Protein AF-A0A1J4JDK2-F1 (afdb_monomer_lite)

Sequence (243 aa):
MGTSPQYRFPRSFEKTGHSPIIIFITGILPPFLLFSLFVTLFIPDSKDFSKFLVYVDMVCIIGFDFFMAVKHFISSSSKMKTLYFDISFHYLFADLVIFIAKAHSRIYFISKLPFFLYHFAKTIDSRFSSRQSNSDFLLNFTRPIMKSIGLQRFRAFMEILVLFYLIFYSFVAFRLNVIAATLGYLVLFIILAYRTDPCHRDAWRWIMSPAAQGGGRTAAHFRAASEKVELVARSIYPTPYVY

Radius of gyration: 19.15 Å; chains: 1; bounding box: 58×35×46 Å

Foldseek 3Di:
DDDDPQPDDPPPDPPDPDDPVLVCLLQPLLVVLLVLLVVLLPDDPPDPVSVVSLVVSLVSQLVSLVSQLVVLVVVPPDPVSVLSNLVSVLSNLLSVLCVQLVVRDNLVSVLCNLVSLLSNLVSLCVVCVPPPDPSVVSVVVSVCSNSDPVSLLSSLLSSVVVLVSLVVCCVVVVDPSSVVSSVVSVVSCLQRVCLSDPSNVVSLCVVLQCVVPPPDPSNVVSVVVNVVSVVVNCVNPVDPHPD

pLDDT: mean 77.02, std 13.22, range [34.47, 93.0]

Structure (mmCIF, N/CA/C/O backbone):
data_AF-A0A1J4JDK2-F1
#
_entry.id   AF-A0A1J4JDK2-F1
#
loop_
_atom_site.group_PDB
_atom_site.id
_atom_site.type_symbol
_atom_site.label_atom_id
_atom_site.label_alt_id
_atom_site.label_comp_id
_atom_site.label_asym_id
_atom_site.label_entity_id
_atom_site.label_seq_id
_atom_site.pdbx_PDB_ins_code
_atom_site.Cartn_x
_atom_site.Cartn_y
_atom_site.Cartn_z
_atom_site.occupancy
_atom_site.B_iso_or_equiv
_atom_site.auth_seq_id
_atom_site.auth_comp_id
_atom_site.auth_asym_id
_atom_site.auth_atom_id
_atom_site.pdbx_PDB_model_num
ATOM 1 N N . MET A 1 1 ? -14.749 -16.981 -22.305 1.00 36.97 1 MET A N 1
ATOM 2 C CA . MET A 1 1 ? -13.585 -16.631 -21.462 1.00 36.97 1 MET A CA 1
ATOM 3 C C . MET A 1 1 ? -12.932 -15.392 -22.053 1.00 36.97 1 MET A C 1
ATOM 5 O O . MET A 1 1 ? -12.276 -15.500 -23.077 1.00 36.97 1 MET A O 1
ATOM 9 N N . GLY A 1 2 ? -13.198 -14.210 -21.493 1.00 37.19 2 GLY A N 1
ATOM 10 C CA . GLY A 1 2 ? -12.541 -12.980 -21.940 1.00 37.19 2 GLY A CA 1
ATOM 11 C C . GLY A 1 2 ? -11.102 -12.960 -21.438 1.00 37.19 2 GLY A C 1
ATOM 12 O O . GLY A 1 2 ? -10.869 -13.152 -20.245 1.00 37.19 2 GLY A O 1
ATOM 13 N N . THR A 1 3 ? -10.135 -12.769 -22.330 1.00 34.47 3 THR A N 1
ATOM 14 C CA . THR A 1 3 ? -8.743 -12.531 -21.945 1.00 34.47 3 THR A CA 1
ATOM 15 C C . THR A 1 3 ? -8.690 -11.256 -21.112 1.00 34.47 3 THR A C 1
ATOM 17 O O . THR A 1 3 ? -8.985 -10.176 -21.623 1.00 34.47 3 THR A O 1
ATOM 20 N N . SER A 1 4 ? -8.348 -11.378 -19.827 1.00 36.38 4 SER A N 1
ATOM 21 C CA . SER A 1 4 ? -8.085 -10.221 -18.970 1.00 36.38 4 SER A CA 1
ATOM 22 C C . SER A 1 4 ? -7.037 -9.347 -19.672 1.00 36.38 4 SER A C 1
ATOM 24 O O . SER A 1 4 ? -6.008 -9.899 -20.080 1.00 36.38 4 SER A O 1
ATOM 26 N N . PRO A 1 5 ? -7.270 -8.036 -19.865 1.00 41.75 5 PRO A N 1
ATOM 27 C CA . PRO A 1 5 ? -6.306 -7.171 -20.533 1.00 41.75 5 PRO A CA 1
ATOM 28 C C . PRO A 1 5 ? -4.952 -7.309 -19.833 1.00 41.75 5 PRO A C 1
ATOM 30 O O . PRO A 1 5 ? -4.850 -7.153 -18.614 1.00 41.75 5 PRO A O 1
ATOM 33 N N . GLN A 1 6 ? -3.923 -7.700 -20.590 1.00 41.50 6 GLN A N 1
ATOM 34 C CA . GLN A 1 6 ? -2.578 -7.845 -20.048 1.00 41.50 6 GLN A CA 1
ATOM 35 C C . GLN A 1 6 ? -2.066 -6.459 -19.677 1.00 41.50 6 GLN A C 1
ATOM 37 O O . GLN A 1 6 ? -1.722 -5.662 -20.548 1.00 41.50 6 GLN A O 1
ATOM 42 N N . TYR A 1 7 ? -1.996 -6.192 -18.376 1.00 42.69 7 TYR A N 1
ATOM 43 C CA . TYR A 1 7 ? -1.355 -5.005 -17.837 1.00 42.69 7 TYR A CA 1
ATOM 44 C C . TYR A 1 7 ? 0.131 -5.025 -18.228 1.00 42.69 7 TYR A C 1
ATOM 46 O O . TYR A 1 7 ? 0.940 -5.743 -17.636 1.00 42.69 7 TYR A O 1
ATOM 54 N N . ARG A 1 8 ? 0.501 -4.287 -19.279 1.00 44.34 8 ARG A N 1
ATOM 55 C CA . ARG A 1 8 ? 1.904 -4.081 -19.648 1.00 44.34 8 ARG A CA 1
ATOM 56 C C . ARG A 1 8 ? 2.381 -2.799 -18.994 1.00 44.34 8 ARG A C 1
ATOM 58 O O . ARG A 1 8 ? 2.052 -1.711 -19.452 1.00 44.34 8 ARG A O 1
ATOM 65 N N . PHE A 1 9 ? 3.214 -2.932 -17.963 1.00 42.62 9 PHE A N 1
ATOM 66 C CA . PHE A 1 9 ? 4.017 -1.803 -17.511 1.00 42.62 9 PHE A CA 1
ATOM 67 C C . PHE A 1 9 ? 4.853 -1.287 -18.697 1.00 42.62 9 PHE A C 1
ATOM 69 O O . PHE A 1 9 ? 5.561 -2.082 -19.332 1.00 42.62 9 PHE A O 1
ATOM 76 N N . PRO A 1 10 ? 4.778 0.010 -19.033 1.00 42.78 10 PRO A N 1
ATOM 77 C CA . PRO A 1 10 ? 5.587 0.576 -20.101 1.00 42.78 10 PRO A CA 1
ATOM 78 C C . PRO A 1 10 ? 7.074 0.420 -19.757 1.00 42.78 10 PRO A C 1
ATOM 80 O O . PRO A 1 10 ? 7.554 0.943 -18.754 1.00 42.78 10 PRO A O 1
ATOM 83 N N . ARG A 1 11 ? 7.812 -0.317 -20.601 1.00 43.16 11 ARG A N 1
ATOM 84 C CA . ARG A 1 11 ? 9.257 -0.583 -20.435 1.00 43.16 11 ARG A CA 1
ATOM 85 C C . ARG A 1 11 ? 10.139 0.655 -20.643 1.00 43.16 11 ARG A C 1
ATOM 87 O O . ARG A 1 11 ? 11.329 0.605 -20.364 1.00 43.16 11 ARG A O 1
ATOM 94 N N . SER A 1 12 ? 9.586 1.756 -21.144 1.00 39.28 12 SER A N 1
ATOM 95 C CA . SER A 1 12 ? 10.338 2.935 -21.575 1.00 39.28 12 SER A CA 1
ATOM 96 C C . SER A 1 12 ? 10.040 4.146 -20.688 1.00 39.28 12 SER A C 1
ATOM 98 O O . SER A 1 12 ? 9.278 5.027 -21.075 1.00 39.28 12 SER A O 1
ATOM 100 N N . PHE A 1 13 ? 10.626 4.200 -19.490 1.00 46.75 13 PHE A N 1
ATOM 101 C CA . PHE A 1 13 ? 10.527 5.386 -18.622 1.00 46.75 13 PHE A CA 1
ATOM 102 C C . PHE A 1 13 ? 11.870 5.877 -18.055 1.00 46.75 13 PHE A C 1
ATOM 104 O O . PHE A 1 13 ? 11.882 6.762 -17.210 1.00 46.75 13 PHE A O 1
ATOM 111 N N . GLU A 1 14 ? 13.010 5.357 -18.521 1.00 48.25 14 GLU A N 1
ATOM 112 C CA . GLU A 1 14 ? 14.306 5.549 -17.839 1.00 48.25 14 GLU A CA 1
ATOM 113 C C . GLU A 1 14 ? 15.378 6.287 -18.656 1.00 48.25 14 GLU A C 1
ATOM 115 O O . GLU A 1 14 ? 16.568 6.015 -18.540 1.00 48.25 14 GLU A O 1
ATOM 120 N N . LYS A 1 15 ? 14.984 7.292 -19.441 1.00 45.31 15 LYS A N 1
ATOM 121 C CA . LYS A 1 15 ? 15.934 8.298 -19.951 1.00 45.31 15 LYS A CA 1
ATOM 122 C C . LYS A 1 15 ? 15.487 9.708 -19.583 1.00 45.31 15 LYS A C 1
ATOM 124 O O . LYS A 1 15 ? 15.257 10.548 -20.441 1.00 45.31 15 LYS A O 1
ATOM 129 N N . THR A 1 16 ? 15.342 9.968 -18.291 1.00 49.72 16 THR A N 1
ATOM 130 C CA . THR A 1 16 ? 15.243 11.334 -17.767 1.00 49.72 16 THR A CA 1
ATOM 131 C C . THR A 1 16 ? 16.295 11.502 -16.686 1.00 49.72 16 THR A C 1
ATOM 133 O O . THR A 1 16 ? 16.423 10.631 -15.828 1.00 49.72 16 THR A O 1
ATOM 136 N N . GLY A 1 17 ? 17.072 12.587 -16.754 1.00 54.91 17 GLY A N 1
ATOM 137 C CA . GLY A 1 17 ? 18.097 12.931 -15.768 1.00 54.91 17 GLY A CA 1
ATOM 138 C C . GLY A 1 17 ? 17.467 13.160 -14.398 1.00 54.91 17 GLY A C 1
ATOM 139 O O . GLY A 1 17 ? 17.085 14.273 -14.055 1.00 54.91 17 GLY A O 1
ATOM 140 N N . HIS A 1 18 ? 17.285 12.085 -13.636 1.00 64.38 18 HIS A N 1
ATOM 141 C CA . HIS A 1 18 ? 16.767 12.157 -12.281 1.00 64.38 18 HIS A CA 1
ATOM 142 C C . HIS A 1 18 ? 17.869 12.622 -11.331 1.00 64.38 18 HIS A C 1
ATOM 144 O O . HIS A 1 18 ? 19.026 12.230 -11.470 1.00 64.38 18 HIS A O 1
ATOM 150 N N . SER A 1 19 ? 17.487 13.428 -10.337 1.00 76.62 19 SER A N 1
ATOM 151 C CA . SER A 1 19 ? 18.382 13.819 -9.248 1.00 76.62 19 SER A CA 1
ATOM 152 C C . SER A 1 19 ? 19.011 12.574 -8.593 1.00 76.62 19 SER A C 1
ATOM 154 O O . SER A 1 19 ? 18.287 11.596 -8.354 1.00 76.62 19 SER A O 1
ATOM 156 N N . PRO A 1 20 ? 20.315 12.599 -8.244 1.00 77.75 20 PRO A N 1
ATOM 157 C CA . PRO A 1 20 ? 20.989 11.518 -7.519 1.00 77.75 20 PRO A CA 1
ATOM 158 C C . PRO A 1 20 ? 20.236 11.068 -6.261 1.00 77.75 20 PRO A C 1
ATOM 160 O O . PRO A 1 20 ? 20.232 9.884 -5.933 1.00 77.75 20 PRO A O 1
ATOM 163 N N . ILE A 1 21 ? 19.525 11.992 -5.604 1.00 79.19 21 ILE A N 1
ATOM 164 C CA . ILE A 1 21 ? 18.702 11.724 -4.418 1.00 79.19 21 ILE A CA 1
ATOM 165 C C . ILE A 1 21 ? 17.539 10.781 -4.753 1.00 79.19 21 ILE A C 1
ATOM 167 O O . ILE A 1 21 ? 17.291 9.822 -4.031 1.00 79.19 21 ILE A O 1
ATOM 171 N N . ILE A 1 22 ? 16.848 10.991 -5.877 1.00 75.62 22 ILE A N 1
ATOM 172 C CA . ILE A 1 22 ? 15.731 10.130 -6.298 1.00 75.62 22 ILE A CA 1
ATOM 173 C C . ILE A 1 22 ? 16.245 8.728 -6.635 1.00 75.62 22 ILE A C 1
ATOM 175 O O . ILE A 1 22 ? 15.599 7.735 -6.302 1.00 75.62 22 ILE A O 1
ATOM 179 N N . ILE A 1 23 ? 17.414 8.629 -7.271 1.00 76.12 23 ILE A N 1
ATOM 180 C CA . ILE A 1 23 ? 18.051 7.343 -7.587 1.00 76.12 23 ILE A CA 1
ATOM 181 C C . ILE A 1 23 ? 18.448 6.616 -6.299 1.00 76.12 23 ILE A C 1
ATOM 183 O O . ILE A 1 23 ? 18.168 5.427 -6.159 1.00 76.12 23 ILE A O 1
ATOM 187 N N . PHE A 1 24 ? 19.041 7.331 -5.342 1.00 78.75 24 PHE A N 1
ATOM 188 C CA . PHE A 1 24 ? 19.383 6.789 -4.031 1.00 78.75 24 PHE A CA 1
ATOM 189 C C . PHE A 1 24 ? 18.140 6.251 -3.315 1.00 78.75 24 PHE A C 1
ATOM 191 O O . PHE A 1 24 ? 18.097 5.077 -2.952 1.00 78.75 24 PHE A O 1
ATOM 198 N N . ILE A 1 25 ? 17.094 7.070 -3.192 1.00 81.88 25 ILE A N 1
ATOM 199 C CA . ILE A 1 25 ? 15.863 6.706 -2.484 1.00 81.88 25 ILE A CA 1
ATOM 200 C C . ILE A 1 25 ? 15.168 5.535 -3.172 1.00 81.88 25 ILE A C 1
ATOM 202 O O . ILE A 1 25 ? 14.784 4.584 -2.509 1.00 81.88 25 ILE A O 1
ATOM 206 N N . THR A 1 26 ? 15.047 5.544 -4.499 1.00 76.62 26 THR A N 1
ATOM 207 C CA . THR A 1 26 ? 14.347 4.466 -5.218 1.00 76.62 26 THR A CA 1
ATOM 208 C C . THR A 1 26 ? 15.164 3.184 -5.369 1.00 76.62 26 THR A C 1
ATOM 210 O O . THR A 1 26 ? 14.576 2.118 -5.535 1.00 76.62 26 THR A O 1
ATOM 213 N N . GLY A 1 27 ? 16.494 3.260 -5.290 1.00 79.75 27 GLY A N 1
ATOM 214 C CA . GLY A 1 27 ? 17.380 2.104 -5.414 1.00 79.75 27 GLY A CA 1
ATOM 215 C C . GLY A 1 27 ? 17.731 1.445 -4.082 1.00 79.75 27 GLY A C 1
ATOM 216 O O . GLY A 1 27 ? 17.805 0.223 -4.004 1.00 79.75 27 GLY A O 1
ATOM 217 N N . ILE A 1 28 ? 17.974 2.230 -3.034 1.00 85.06 28 ILE A N 1
ATOM 218 C CA . ILE A 1 28 ? 18.545 1.726 -1.780 1.00 85.06 28 ILE A CA 1
ATOM 219 C C . ILE A 1 28 ? 17.474 1.543 -0.707 1.00 85.06 28 ILE A C 1
ATOM 221 O O . ILE A 1 28 ? 17.473 0.517 -0.032 1.00 85.06 28 ILE A O 1
ATOM 225 N N . LEU A 1 29 ? 16.536 2.483 -0.575 1.00 87.88 29 LEU A N 1
ATOM 226 C CA . LEU A 1 29 ? 15.550 2.447 0.506 1.00 87.88 29 LEU A CA 1
ATOM 227 C C . LEU A 1 29 ? 14.601 1.227 0.449 1.00 87.88 29 LEU A C 1
ATOM 229 O O . LEU A 1 29 ? 14.366 0.647 1.508 1.00 87.88 29 LEU A O 1
ATOM 233 N N . PRO A 1 30 ? 14.104 0.756 -0.719 1.00 89.31 30 PRO A N 1
ATOM 234 C CA . PRO A 1 30 ? 13.209 -0.402 -0.769 1.00 89.31 30 PRO A CA 1
ATOM 235 C C . PRO A 1 30 ? 13.806 -1.704 -0.213 1.00 89.31 30 PRO A C 1
ATOM 237 O O . PRO A 1 30 ? 13.108 -2.347 0.564 1.00 89.31 30 PRO A O 1
ATOM 240 N N . PRO A 1 31 ? 15.055 -2.114 -0.535 1.00 86.69 31 PRO A N 1
ATOM 241 C CA . PRO A 1 31 ? 15.678 -3.266 0.118 1.00 86.69 31 PRO A CA 1
ATOM 242 C C . PRO A 1 31 ? 15.731 -3.156 1.648 1.00 86.69 31 PRO A C 1
ATOM 244 O O . PRO A 1 31 ? 15.426 -4.128 2.338 1.00 86.69 31 PRO A O 1
ATOM 247 N N . PHE A 1 32 ? 16.091 -1.981 2.178 1.00 90.19 32 PHE A N 1
ATOM 248 C CA . PHE A 1 32 ? 16.154 -1.754 3.625 1.00 90.19 32 PHE A CA 1
ATOM 249 C C . PHE A 1 32 ? 14.770 -1.83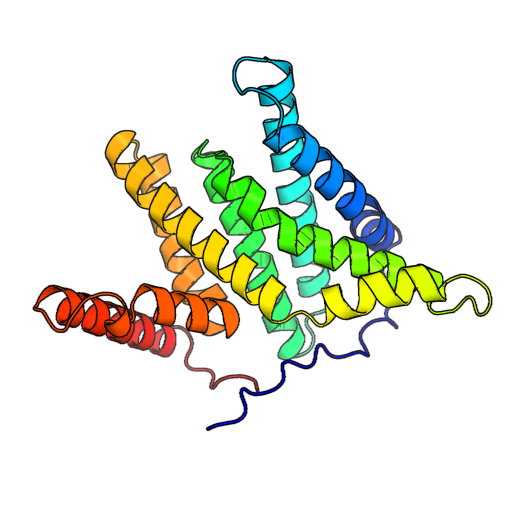0 4.271 1.00 90.19 32 PHE A C 1
ATOM 251 O O . PHE A 1 32 ? 14.607 -2.523 5.272 1.00 90.19 32 PHE A O 1
ATOM 258 N N . LEU A 1 33 ? 13.770 -1.183 3.669 1.00 90.62 33 LEU A N 1
ATOM 259 C CA . LEU A 1 33 ? 12.382 -1.243 4.124 1.00 90.62 33 LEU A CA 1
ATOM 260 C C . LEU A 1 33 ? 11.822 -2.662 4.054 1.00 90.62 33 LEU A C 1
ATOM 262 O O . LEU A 1 33 ? 11.184 -3.106 4.998 1.00 90.62 33 LEU A O 1
ATOM 266 N N . LEU A 1 34 ? 12.097 -3.404 2.980 1.00 91.50 34 LEU A N 1
ATOM 267 C CA . LEU A 1 34 ? 11.667 -4.794 2.852 1.00 91.50 34 LEU A CA 1
ATOM 268 C C . LEU A 1 34 ? 12.234 -5.649 3.991 1.00 91.50 34 LEU A C 1
ATOM 270 O O . LEU A 1 34 ? 11.487 -6.379 4.637 1.00 91.50 34 LEU A O 1
ATOM 274 N N . PHE A 1 35 ? 13.538 -5.537 4.256 1.00 91.62 35 PHE A N 1
ATOM 275 C CA . PHE A 1 35 ? 14.190 -6.266 5.342 1.00 91.62 35 PHE A CA 1
ATOM 276 C C . PHE A 1 35 ? 13.635 -5.868 6.715 1.00 91.62 35 PHE A C 1
ATOM 278 O O . PHE A 1 35 ? 13.273 -6.741 7.501 1.00 91.62 35 PHE A O 1
ATOM 285 N N . SER A 1 36 ? 13.525 -4.566 6.983 1.00 91.31 36 SER A N 1
ATOM 286 C CA . SER A 1 36 ? 13.012 -4.052 8.253 1.00 91.31 36 SER A CA 1
ATOM 287 C C . SER A 1 36 ? 11.568 -4.497 8.500 1.00 91.31 36 SER A C 1
ATOM 289 O O . SER A 1 36 ? 11.264 -5.019 9.566 1.00 91.31 36 SER A O 1
ATOM 291 N N . LEU A 1 37 ? 10.714 -4.466 7.472 1.00 90.56 37 LEU A N 1
ATOM 292 C CA . LEU A 1 37 ? 9.345 -4.979 7.546 1.00 90.56 37 LEU A CA 1
ATOM 293 C C . LEU A 1 37 ? 9.287 -6.466 7.881 1.00 90.56 37 LEU A C 1
ATOM 295 O O . LEU A 1 37 ? 8.471 -6.870 8.707 1.00 90.56 37 LEU A O 1
ATOM 299 N N . PHE A 1 38 ? 10.145 -7.286 7.268 1.00 90.75 38 PHE A N 1
ATOM 300 C CA . PHE A 1 38 ? 10.235 -8.698 7.637 1.00 90.75 38 PHE A CA 1
ATOM 301 C C . PHE A 1 38 ? 10.594 -8.851 9.114 1.00 90.75 38 PHE A C 1
ATOM 303 O O . PHE A 1 38 ? 9.917 -9.587 9.825 1.00 90.75 38 PHE A O 1
ATOM 310 N N . VAL A 1 39 ? 11.598 -8.120 9.598 1.00 90.69 39 VAL A N 1
ATOM 311 C CA . VAL A 1 39 ? 11.985 -8.139 11.015 1.00 90.69 39 VAL A CA 1
ATOM 312 C C . VAL A 1 39 ? 10.809 -7.718 11.910 1.00 90.69 39 VAL A C 1
ATOM 314 O O . VAL A 1 39 ? 10.456 -8.446 12.839 1.00 90.69 39 VAL A O 1
ATOM 317 N N . THR A 1 40 ? 10.144 -6.608 11.590 1.00 89.56 40 THR A N 1
ATOM 318 C CA . THR A 1 40 ? 8.989 -6.073 12.324 1.00 89.56 40 THR A CA 1
ATOM 319 C C . THR A 1 40 ? 7.821 -7.062 12.395 1.00 89.56 40 THR A C 1
ATOM 321 O O . THR A 1 40 ? 7.152 -7.147 13.422 1.00 89.56 40 THR A O 1
ATOM 324 N N . LEU A 1 41 ? 7.586 -7.866 11.353 1.00 88.62 41 LEU A N 1
ATOM 325 C CA . LEU A 1 41 ? 6.502 -8.857 11.340 1.00 88.62 41 LEU A CA 1
ATOM 326 C C . LEU A 1 41 ? 6.729 -10.044 12.288 1.00 88.62 41 LEU A C 1
ATOM 328 O O . LEU A 1 41 ? 5.753 -10.636 12.758 1.00 88.62 41 LEU A O 1
ATOM 332 N N . PHE A 1 42 ? 7.987 -10.397 12.570 1.00 88.06 42 PHE A N 1
ATOM 333 C CA . PHE A 1 42 ? 8.337 -11.567 13.386 1.00 88.06 42 PHE A CA 1
ATOM 334 C C . PHE A 1 42 ? 8.734 -11.228 14.826 1.00 88.06 42 PHE A C 1
ATOM 336 O O . PHE A 1 42 ? 8.784 -12.124 15.672 1.00 88.06 42 PHE A O 1
ATOM 343 N N . ILE A 1 43 ? 8.987 -9.957 15.144 1.00 86.81 43 ILE A N 1
ATOM 344 C CA . ILE A 1 43 ? 9.270 -9.543 16.520 1.00 86.81 43 ILE A CA 1
ATOM 345 C C . ILE A 1 43 ? 7.958 -9.464 17.332 1.00 86.81 43 ILE A C 1
ATOM 347 O O . ILE A 1 43 ? 6.943 -8.972 16.839 1.00 86.81 43 ILE A O 1
ATOM 351 N N . PRO A 1 44 ? 7.930 -9.960 18.585 1.00 83.12 44 PRO A N 1
ATOM 352 C CA . PRO A 1 44 ? 6.784 -9.773 19.473 1.00 83.12 44 PRO A CA 1
ATOM 353 C C . PRO A 1 44 ? 6.566 -8.301 19.852 1.00 83.12 44 PRO A C 1
ATOM 355 O O . PRO A 1 44 ? 7.505 -7.617 20.267 1.00 83.12 44 PRO A O 1
ATOM 358 N N . ASP A 1 45 ? 5.307 -7.857 19.825 1.00 76.38 45 ASP A N 1
ATOM 359 C CA . ASP A 1 45 ? 4.906 -6.459 20.068 1.00 76.38 45 ASP A CA 1
ATOM 360 C C . ASP A 1 45 ? 5.223 -5.964 21.500 1.00 76.38 45 ASP A C 1
ATOM 362 O O . ASP A 1 45 ? 5.179 -4.766 21.783 1.00 76.38 45 ASP A O 1
ATOM 366 N N . SER A 1 46 ? 5.565 -6.875 22.419 1.00 73.00 46 SER A N 1
ATOM 367 C CA . SER A 1 46 ? 5.895 -6.569 23.816 1.00 73.00 46 SER A CA 1
ATOM 368 C C . SER A 1 46 ? 7.260 -5.901 24.011 1.00 73.00 46 SER A C 1
ATOM 370 O O . SER A 1 46 ? 7.529 -5.393 25.097 1.00 73.00 46 SER A O 1
ATOM 372 N N . LYS A 1 47 ? 8.127 -5.875 22.991 1.00 80.56 47 LYS A N 1
ATOM 373 C CA . LYS A 1 47 ? 9.469 -5.280 23.089 1.00 80.56 47 LYS A CA 1
ATOM 374 C C . LYS A 1 47 ? 9.452 -3.808 22.671 1.00 80.56 47 LYS A C 1
ATOM 376 O O . LYS A 1 47 ? 8.964 -3.482 21.592 1.00 80.56 47 LYS A O 1
ATOM 381 N N . ASP A 1 48 ? 10.084 -2.926 23.445 1.00 86.12 48 ASP A N 1
ATOM 382 C CA . ASP A 1 48 ? 10.219 -1.502 23.082 1.00 86.12 48 ASP A CA 1
ATOM 383 C C . ASP A 1 48 ? 10.964 -1.301 21.759 1.00 86.12 48 ASP A C 1
ATOM 385 O O . ASP A 1 48 ? 10.603 -0.440 20.958 1.00 86.12 48 ASP A O 1
ATOM 389 N N . PHE A 1 49 ? 11.922 -2.183 21.470 1.00 85.69 49 PHE A N 1
ATOM 390 C CA . PHE A 1 49 ? 12.579 -2.252 20.169 1.00 85.69 49 PHE A CA 1
ATOM 391 C C . PHE A 1 49 ? 11.585 -2.461 19.011 1.00 85.69 49 PHE A C 1
ATOM 393 O O . PHE A 1 49 ? 11.738 -1.842 17.965 1.00 85.69 49 PHE A O 1
ATOM 400 N N . SER A 1 50 ? 10.529 -3.262 19.205 1.00 85.31 50 SER A N 1
ATOM 401 C CA . SER A 1 50 ? 9.486 -3.471 18.192 1.00 85.31 50 SER A CA 1
ATOM 402 C C . SER A 1 50 ? 8.707 -2.188 17.917 1.00 85.31 50 SER A C 1
ATOM 404 O O . SER A 1 50 ? 8.452 -1.857 16.766 1.00 85.31 50 SER A O 1
ATOM 406 N N . LYS A 1 51 ? 8.349 -1.437 18.966 1.00 86.12 51 LYS A N 1
ATOM 407 C CA . LYS A 1 51 ? 7.635 -0.157 18.824 1.00 86.12 51 LYS A CA 1
ATOM 408 C C . LYS A 1 51 ? 8.502 0.883 18.115 1.00 86.12 51 LYS A C 1
ATOM 410 O O . LYS A 1 51 ? 8.003 1.619 17.267 1.00 86.12 51 LYS A O 1
ATOM 415 N N . PHE A 1 52 ? 9.793 0.919 18.448 1.00 89.06 52 PHE A N 1
ATOM 416 C CA . PHE A 1 52 ? 10.766 1.770 17.774 1.00 89.06 52 PHE A CA 1
ATOM 417 C C . PHE A 1 52 ? 10.894 1.415 16.287 1.00 89.06 52 PHE A C 1
ATOM 419 O O . PHE A 1 52 ? 10.774 2.304 15.448 1.00 89.06 52 PHE A O 1
ATOM 426 N N . LEU A 1 53 ? 11.056 0.130 15.951 1.00 89.31 53 LEU A N 1
ATOM 427 C CA . LEU A 1 53 ? 11.124 -0.321 14.558 1.00 89.31 53 LEU A CA 1
ATOM 428 C C . LEU A 1 53 ? 9.851 0.010 13.774 1.00 89.31 53 LEU A C 1
ATOM 430 O O . LEU A 1 53 ? 9.948 0.575 12.692 1.00 89.31 53 LEU A O 1
ATOM 434 N N . VAL A 1 54 ? 8.666 -0.236 14.344 1.00 89.25 54 VAL A N 1
ATOM 435 C CA . VAL A 1 54 ? 7.371 0.141 13.744 1.00 89.25 54 VAL A CA 1
ATOM 436 C C . VAL A 1 54 ? 7.323 1.633 13.411 1.00 89.25 54 VAL A C 1
ATOM 438 O O . VAL A 1 54 ? 6.862 2.011 12.334 1.00 89.25 54 VAL A O 1
ATOM 441 N N . TYR A 1 55 ? 7.796 2.487 14.321 1.00 89.94 55 TYR A N 1
ATOM 442 C CA . TYR A 1 55 ? 7.842 3.929 14.099 1.00 89.94 55 TYR A CA 1
ATOM 443 C C . TYR A 1 55 ? 8.812 4.307 12.973 1.00 89.94 55 TYR A C 1
ATOM 445 O O . TYR A 1 55 ? 8.439 5.066 12.077 1.00 89.94 55 TYR A O 1
ATOM 453 N N . VAL A 1 56 ? 10.032 3.760 12.993 1.00 90.81 56 VAL A N 1
ATOM 454 C CA . VAL A 1 56 ? 11.045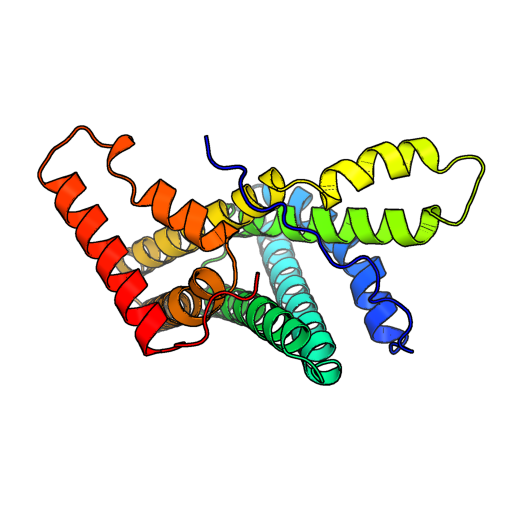 4.002 11.954 1.00 90.81 56 VAL A CA 1
ATOM 455 C C . VAL A 1 56 ? 10.535 3.547 10.588 1.00 90.81 56 VAL A C 1
ATOM 457 O O . VAL A 1 56 ? 10.582 4.327 9.638 1.00 90.81 56 VAL A O 1
ATOM 460 N N . ASP A 1 57 ? 9.970 2.342 10.501 1.00 91.31 57 ASP A N 1
ATOM 461 C CA . ASP A 1 57 ? 9.390 1.800 9.273 1.00 91.31 57 ASP A CA 1
ATOM 462 C C . ASP A 1 57 ? 8.300 2.721 8.730 1.00 91.31 57 ASP A C 1
ATOM 464 O O . ASP A 1 57 ? 8.326 3.071 7.555 1.00 91.31 57 ASP A O 1
ATOM 468 N N . MET A 1 58 ? 7.377 3.179 9.578 1.00 91.81 58 MET A N 1
ATOM 469 C CA . MET A 1 58 ? 6.307 4.091 9.164 1.00 91.81 58 MET A CA 1
ATOM 470 C C . MET A 1 58 ? 6.844 5.405 8.601 1.00 91.81 58 MET A C 1
ATOM 472 O O . MET A 1 58 ? 6.410 5.833 7.533 1.00 91.81 58 MET A O 1
ATOM 476 N N . VAL A 1 59 ? 7.804 6.032 9.283 1.00 91.88 59 VAL A N 1
ATOM 477 C CA . VAL A 1 59 ? 8.413 7.285 8.815 1.00 91.88 59 VAL A CA 1
ATOM 478 C C . VAL A 1 59 ? 9.130 7.069 7.482 1.00 91.88 59 VAL A C 1
ATOM 480 O O . VAL A 1 59 ? 8.979 7.874 6.562 1.00 91.88 59 VAL A O 1
ATOM 483 N N . CYS A 1 60 ? 9.876 5.973 7.343 1.00 92.12 60 CYS A N 1
ATOM 484 C CA . CYS A 1 60 ? 10.581 5.647 6.109 1.00 92.12 60 CYS A CA 1
ATOM 485 C C . CYS A 1 60 ? 9.623 5.308 4.954 1.00 92.12 60 CYS A C 1
ATOM 487 O O . CYS A 1 60 ? 9.887 5.719 3.825 1.00 92.12 60 CYS A O 1
ATOM 489 N N . ILE A 1 61 ? 8.511 4.617 5.222 1.00 92.75 61 ILE A N 1
ATOM 490 C CA . ILE A 1 61 ? 7.453 4.324 4.245 1.00 92.75 61 ILE A CA 1
ATOM 491 C C . ILE A 1 61 ? 6.799 5.624 3.760 1.00 92.75 61 ILE A C 1
ATOM 493 O O . ILE A 1 61 ? 6.777 5.872 2.556 1.00 92.75 61 ILE A O 1
ATOM 497 N N . ILE A 1 62 ? 6.352 6.487 4.680 1.00 93.00 62 ILE A N 1
ATOM 498 C CA . ILE A 1 62 ? 5.745 7.788 4.349 1.00 93.00 62 ILE A CA 1
ATOM 499 C C . ILE A 1 62 ? 6.724 8.638 3.538 1.00 93.00 62 ILE A C 1
ATOM 501 O O . ILE A 1 62 ? 6.353 9.222 2.520 1.00 93.00 62 ILE A O 1
ATOM 505 N N . GLY A 1 63 ? 7.989 8.686 3.965 1.00 91.50 63 GLY A N 1
ATOM 506 C CA . GLY A 1 63 ? 9.042 9.382 3.237 1.00 91.50 63 GLY A CA 1
ATOM 507 C C . GLY A 1 63 ? 9.196 8.840 1.818 1.00 91.50 63 GLY A C 1
ATOM 508 O O . GLY A 1 63 ? 9.191 9.613 0.861 1.00 91.50 63 GLY A O 1
ATOM 509 N N . PHE A 1 64 ? 9.278 7.519 1.658 1.00 91.25 64 PHE A N 1
ATOM 510 C CA . PHE A 1 64 ? 9.388 6.879 0.350 1.00 91.25 64 PHE A CA 1
ATOM 511 C C . PHE A 1 64 ? 8.205 7.218 -0.568 1.00 91.25 64 PHE A C 1
ATOM 513 O O . PHE A 1 64 ? 8.426 7.664 -1.698 1.00 91.25 64 PHE A O 1
ATOM 520 N N . ASP A 1 65 ? 6.970 7.071 -0.084 1.00 90.50 65 ASP A N 1
ATOM 521 C CA . ASP A 1 65 ? 5.763 7.349 -0.869 1.00 90.50 65 ASP A CA 1
ATOM 522 C C . ASP A 1 65 ? 5.639 8.843 -1.209 1.00 90.50 65 ASP A C 1
ATOM 524 O O . ASP A 1 65 ? 5.254 9.193 -2.329 1.00 90.50 65 ASP A O 1
ATOM 528 N N . PHE A 1 66 ? 6.093 9.737 -0.324 1.00 90.25 66 PHE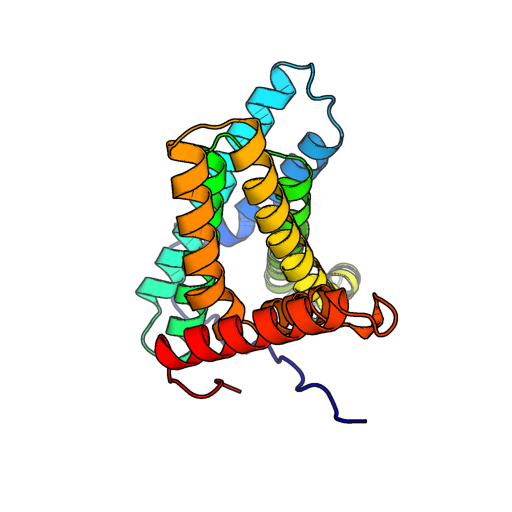 A N 1
ATOM 529 C CA . PHE A 1 66 ? 6.219 11.165 -0.620 1.00 90.25 66 PHE A CA 1
ATOM 530 C C . PHE A 1 66 ? 7.186 11.426 -1.778 1.00 90.25 66 PHE A C 1
ATOM 532 O O . PHE A 1 66 ? 6.833 12.110 -2.742 1.00 90.25 66 PHE A O 1
ATOM 539 N N . PHE A 1 67 ? 8.389 10.846 -1.742 1.00 89.12 67 PHE A N 1
ATOM 540 C CA . PHE A 1 67 ? 9.359 11.011 -2.827 1.00 89.12 67 PHE A CA 1
ATOM 541 C C . PHE A 1 67 ? 8.863 10.422 -4.149 1.00 89.12 67 PHE A C 1
ATOM 543 O O . PHE A 1 67 ? 9.122 10.999 -5.209 1.00 89.12 67 PHE A O 1
ATOM 550 N N . MET A 1 68 ? 8.128 9.310 -4.110 1.00 85.94 68 MET A N 1
ATOM 551 C CA . MET A 1 68 ? 7.492 8.732 -5.293 1.00 85.94 68 MET A CA 1
ATOM 552 C C . MET A 1 68 ? 6.411 9.656 -5.862 1.00 85.94 68 MET A C 1
ATOM 554 O O . MET A 1 68 ? 6.421 9.925 -7.067 1.00 85.94 68 MET A O 1
ATOM 558 N N . ALA A 1 69 ? 5.540 10.210 -5.016 1.00 86.62 69 ALA A N 1
ATOM 559 C CA . ALA A 1 69 ? 4.532 11.181 -5.431 1.00 86.62 69 ALA A CA 1
ATOM 560 C C . ALA A 1 69 ? 5.178 12.425 -6.061 1.00 86.62 69 ALA A C 1
ATOM 562 O O . ALA A 1 69 ? 4.816 12.801 -7.174 1.00 86.62 69 ALA A O 1
ATOM 563 N N . VAL A 1 70 ? 6.203 13.004 -5.427 1.00 85.38 70 VAL A N 1
ATOM 564 C CA . VAL A 1 70 ? 6.949 14.157 -5.963 1.00 85.38 70 VAL A CA 1
ATOM 565 C C . VAL A 1 70 ? 7.626 13.820 -7.292 1.00 85.38 70 VAL A C 1
ATOM 567 O O . VAL A 1 70 ? 7.526 14.588 -8.250 1.00 85.38 70 VAL A O 1
ATOM 570 N N . LYS A 1 71 ? 8.281 12.657 -7.396 1.00 83.62 71 LYS A N 1
ATOM 571 C CA . LYS A 1 71 ? 8.897 12.189 -8.647 1.00 83.62 71 LYS A CA 1
ATOM 572 C C . LYS A 1 71 ? 7.869 12.147 -9.777 1.00 83.62 71 LYS A C 1
ATOM 574 O O . LYS A 1 71 ? 8.151 12.616 -10.883 1.00 83.62 71 LYS A O 1
ATOM 579 N N . HIS A 1 72 ? 6.693 11.585 -9.512 1.00 82.81 72 HIS A N 1
ATOM 580 C CA . HIS A 1 72 ? 5.638 11.481 -10.510 1.00 82.81 72 HIS A CA 1
ATOM 581 C C . HIS A 1 72 ? 5.012 12.839 -10.835 1.00 82.81 72 HIS A C 1
ATOM 583 O O . HIS A 1 72 ? 4.844 13.127 -12.021 1.00 82.81 72 HIS A O 1
ATOM 589 N N . PHE A 1 73 ? 4.805 13.698 -9.835 1.00 82.44 73 PHE A N 1
ATOM 590 C CA . PHE A 1 73 ? 4.338 15.075 -9.993 1.00 82.44 73 PHE A CA 1
ATOM 591 C C . PHE A 1 73 ? 5.252 15.885 -10.918 1.00 82.44 73 PHE A C 1
ATOM 593 O O . PHE A 1 73 ? 4.796 16.388 -11.943 1.00 82.44 73 PHE A O 1
ATOM 600 N N . ILE A 1 74 ? 6.559 15.922 -10.640 1.00 81.38 74 ILE A N 1
ATOM 601 C CA . ILE A 1 74 ? 7.544 16.649 -11.462 1.00 81.38 74 ILE A CA 1
ATOM 602 C C . ILE A 1 74 ? 7.581 16.098 -12.890 1.00 81.38 74 ILE A C 1
ATOM 604 O O . ILE A 1 74 ? 7.764 16.834 -13.856 1.00 81.38 74 ILE A O 1
ATOM 608 N N . SER A 1 75 ? 7.392 14.788 -13.050 1.00 71.31 75 SER A N 1
ATOM 609 C CA . SER A 1 75 ? 7.422 14.170 -14.371 1.00 71.31 75 SER A CA 1
ATOM 610 C C . SER A 1 75 ? 6.150 14.410 -15.198 1.00 71.31 75 SER A C 1
ATOM 612 O O . SER A 1 75 ? 6.198 14.151 -16.403 1.00 71.31 75 SER A O 1
ATOM 614 N N . SER A 1 76 ? 5.040 14.867 -14.595 1.00 62.38 76 SER A N 1
ATOM 615 C CA . SER A 1 76 ? 3.653 14.736 -15.086 1.00 62.38 76 SER A CA 1
ATOM 616 C C . SER A 1 76 ? 3.264 15.597 -16.301 1.00 62.38 76 SER A C 1
ATOM 618 O O . SER A 1 76 ? 2.327 16.377 -16.281 1.00 62.38 76 SER A O 1
ATOM 620 N N . SER A 1 77 ? 3.926 15.398 -17.439 1.00 63.25 77 SER A N 1
ATOM 621 C CA . SER A 1 77 ? 3.546 16.033 -18.711 1.00 63.25 77 SER A CA 1
ATOM 622 C C . SER A 1 77 ? 2.514 15.249 -19.542 1.00 63.25 77 SER A C 1
ATOM 624 O O . SER A 1 77 ? 2.129 15.691 -20.618 1.00 63.25 77 SER A O 1
ATOM 626 N N . SER A 1 78 ? 2.080 14.062 -19.099 1.00 67.94 78 SER A N 1
ATOM 627 C CA . SER A 1 78 ? 1.201 13.173 -19.883 1.00 67.94 78 SER A CA 1
ATOM 628 C C . SER A 1 78 ? 0.184 12.447 -19.004 1.00 67.94 78 SER A C 1
ATOM 630 O O . SER A 1 78 ? 0.492 12.157 -17.848 1.00 67.94 78 SER A O 1
ATOM 632 N N . LYS A 1 79 ? -0.969 12.061 -19.575 1.00 65.88 79 LYS A N 1
ATOM 633 C CA . LYS A 1 79 ? -2.067 11.358 -18.875 1.00 65.88 79 LYS A CA 1
ATOM 634 C C . LYS A 1 79 ? -1.603 10.133 -18.070 1.00 65.88 79 LYS A C 1
ATOM 636 O O . LYS A 1 79 ? -2.024 9.954 -16.935 1.00 65.88 79 LYS A O 1
ATOM 641 N N . MET A 1 80 ? -0.681 9.330 -18.614 1.00 60.53 80 MET A N 1
ATOM 642 C CA . MET A 1 80 ? -0.114 8.166 -17.908 1.00 60.53 80 MET A CA 1
ATOM 643 C C . MET A 1 80 ? 0.692 8.554 -16.665 1.00 60.53 80 MET A C 1
ATOM 645 O O . MET A 1 80 ? 0.731 7.811 -15.695 1.00 60.53 80 MET A O 1
ATOM 649 N N . LYS A 1 81 ? 1.347 9.714 -16.668 1.00 65.94 81 LYS A N 1
ATOM 650 C CA . LYS A 1 81 ? 2.131 10.176 -15.517 1.00 65.94 81 LYS A CA 1
ATOM 651 C C . LYS A 1 81 ? 1.247 10.789 -14.431 1.00 65.94 81 LYS A C 1
ATOM 653 O O . LYS A 1 81 ? 1.553 10.603 -13.260 1.00 65.94 81 LYS A O 1
ATOM 658 N N . THR A 1 82 ? 0.147 11.441 -14.812 1.00 69.56 82 THR A N 1
ATOM 659 C CA . THR A 1 82 ? -0.907 11.869 -13.877 1.00 69.56 82 THR A CA 1
ATOM 660 C C . THR A 1 82 ? -1.495 10.666 -13.137 1.00 69.56 82 THR A C 1
ATOM 662 O O . THR A 1 82 ? -1.586 10.695 -11.919 1.00 69.56 82 THR A O 1
ATOM 665 N N . LEU A 1 83 ? -1.744 9.556 -13.843 1.00 72.06 83 LEU A N 1
ATOM 666 C CA . LEU A 1 83 ? -2.194 8.300 -13.232 1.00 72.06 83 LEU A CA 1
ATOM 667 C C . LEU A 1 83 ? -1.226 7.784 -12.149 1.00 72.06 83 LEU A C 1
ATOM 669 O O . LEU A 1 83 ? -1.646 7.412 -11.059 1.00 72.06 83 LEU A O 1
ATOM 673 N N . TYR A 1 84 ? 0.082 7.774 -12.427 1.00 73.56 84 TYR A N 1
ATOM 674 C CA . TYR A 1 84 ? 1.078 7.334 -11.441 1.00 73.56 84 TYR A CA 1
ATOM 675 C C . TYR A 1 84 ? 1.221 8.290 -10.255 1.00 73.56 84 TYR A C 1
ATOM 677 O O . TYR A 1 84 ? 1.518 7.838 -9.146 1.00 73.56 84 TYR A O 1
ATOM 685 N N . PHE A 1 85 ? 1.017 9.591 -10.475 1.00 79.31 85 PHE A N 1
ATOM 686 C CA . PHE A 1 85 ? 0.933 10.560 -9.390 1.00 79.31 85 PHE A CA 1
ATOM 687 C C . PHE A 1 85 ? -0.267 10.257 -8.492 1.00 79.31 85 PHE A C 1
ATOM 689 O O . PHE A 1 85 ? -0.068 10.089 -7.295 1.00 79.31 85 PHE A O 1
ATOM 696 N N . ASP A 1 86 ? -1.4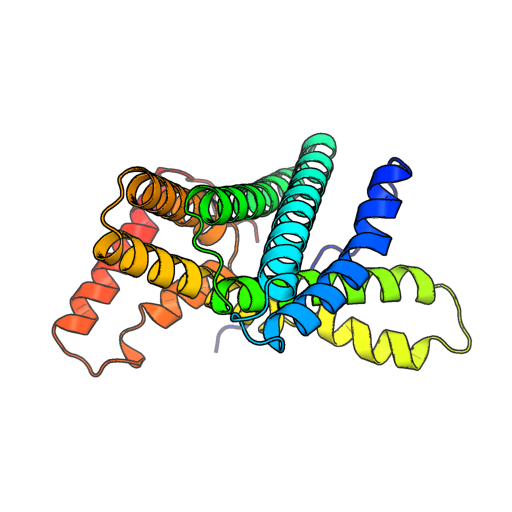60 10.089 -9.064 1.00 77.88 86 ASP A N 1
ATOM 697 C CA . ASP A 1 86 ? -2.691 9.797 -8.319 1.00 77.88 86 ASP A CA 1
ATOM 698 C C . ASP A 1 86 ? -2.557 8.520 -7.476 1.00 77.88 86 ASP A C 1
ATOM 700 O O . ASP A 1 86 ? -2.910 8.502 -6.296 1.00 77.88 86 ASP A O 1
ATOM 704 N N . ILE A 1 87 ? -1.967 7.469 -8.054 1.00 79.62 87 ILE A N 1
ATOM 705 C CA . ILE A 1 87 ? -1.680 6.208 -7.357 1.00 79.62 87 ILE A CA 1
ATOM 706 C C . ILE A 1 87 ? -0.680 6.424 -6.208 1.00 79.62 87 ILE A C 1
ATOM 708 O O . ILE A 1 87 ? -0.907 5.965 -5.091 1.00 79.62 87 ILE A O 1
ATOM 712 N N . SER A 1 88 ? 0.423 7.137 -6.449 1.00 83.50 88 SER A N 1
ATOM 713 C CA . SER A 1 88 ? 1.441 7.378 -5.411 1.00 83.50 88 SER A CA 1
ATOM 714 C C . SER A 1 88 ? 0.915 8.284 -4.296 1.00 83.50 88 SER A C 1
ATOM 716 O O . SER A 1 88 ? 1.219 8.078 -3.125 1.00 83.50 88 SER A O 1
ATOM 718 N N . PHE A 1 89 ? 0.092 9.269 -4.651 1.00 84.38 89 PHE A N 1
ATOM 719 C CA . PHE A 1 89 ? -0.556 10.172 -3.712 1.00 84.38 89 PHE A CA 1
ATOM 720 C C . PHE A 1 89 ? -1.581 9.441 -2.842 1.00 84.38 89 PHE A C 1
ATOM 722 O O . PHE A 1 89 ? -1.645 9.686 -1.638 1.00 84.38 89 PHE A O 1
ATOM 729 N N . HIS A 1 90 ? -2.327 8.492 -3.419 1.00 85.81 90 HIS A N 1
ATOM 730 C CA . HIS A 1 90 ? -3.201 7.605 -2.657 1.00 85.81 90 HIS A CA 1
ATOM 731 C C . HIS A 1 90 ? -2.425 6.835 -1.580 1.00 85.81 90 HIS A C 1
ATOM 733 O O . HIS A 1 90 ? -2.842 6.840 -0.423 1.00 85.81 90 HIS A O 1
ATOM 739 N N . TYR A 1 91 ? -1.282 6.233 -1.932 1.00 86.31 91 TYR A N 1
ATOM 740 C CA . TYR A 1 91 ? -0.456 5.498 -0.967 1.00 86.31 91 TYR A CA 1
A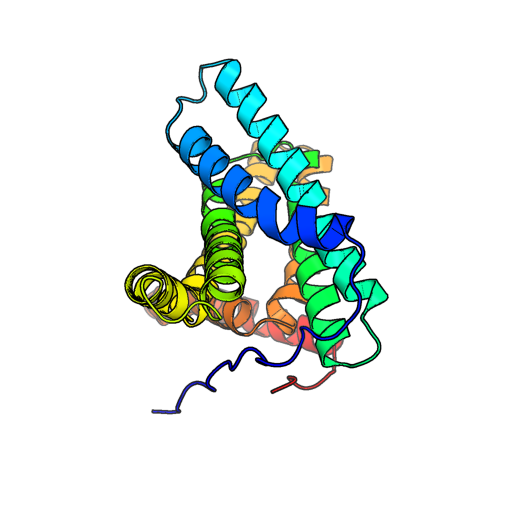TOM 741 C C . TYR A 1 91 ? 0.129 6.394 0.122 1.00 86.31 91 TYR A C 1
ATOM 743 O O . TYR A 1 91 ? 0.016 6.065 1.300 1.00 86.31 91 TYR A O 1
ATOM 751 N N . LEU A 1 92 ? 0.651 7.566 -0.247 1.00 90.44 92 LEU A N 1
ATOM 752 C CA . LEU A 1 92 ? 1.142 8.541 0.725 1.00 90.44 92 LEU A CA 1
ATOM 753 C C . LEU A 1 92 ? 0.053 8.926 1.733 1.00 90.44 92 LEU A C 1
ATOM 755 O O . LEU A 1 92 ? 0.284 8.931 2.942 1.00 90.44 92 LEU A O 1
ATOM 759 N N . PHE A 1 93 ? -1.143 9.259 1.247 1.00 87.81 93 PHE A N 1
ATOM 760 C CA . PHE A 1 93 ? -2.229 9.661 2.131 1.00 87.81 93 PHE A CA 1
ATOM 761 C C . PHE A 1 93 ? -2.708 8.504 3.010 1.00 87.81 93 PHE A C 1
ATOM 763 O O . PHE A 1 93 ? -2.962 8.702 4.199 1.00 87.81 93 PHE A O 1
ATOM 770 N N . ALA A 1 94 ? -2.813 7.301 2.441 1.00 85.88 94 ALA A N 1
ATOM 771 C CA . ALA A 1 94 ? -3.137 6.086 3.176 1.00 85.88 94 ALA A CA 1
ATOM 772 C C . ALA A 1 94 ? -2.207 5.900 4.385 1.00 85.88 94 ALA A C 1
ATOM 774 O O . ALA A 1 94 ? -2.673 5.627 5.493 1.00 85.88 94 ALA A O 1
ATOM 775 N N . ASP A 1 95 ? -0.912 6.133 4.204 1.00 89.88 95 ASP A N 1
ATOM 776 C CA . ASP A 1 95 ? 0.078 5.942 5.263 1.00 89.88 95 ASP A CA 1
ATOM 777 C C . ASP A 1 95 ? 0.021 7.044 6.315 1.00 89.88 95 ASP A C 1
ATOM 779 O O . ASP A 1 95 ? 0.108 6.765 7.514 1.00 89.88 95 ASP A O 1
ATOM 783 N N . LEU A 1 96 ? -0.213 8.289 5.890 1.00 89.56 96 LEU A N 1
ATOM 784 C CA . LEU A 1 96 ? -0.450 9.408 6.801 1.00 89.56 96 LEU A CA 1
ATOM 785 C C . LEU A 1 96 ? -1.684 9.169 7.679 1.00 89.56 96 LEU A C 1
ATOM 787 O O . LEU A 1 96 ? -1.635 9.427 8.882 1.00 89.56 96 LEU A O 1
ATOM 791 N N . VAL A 1 97 ? -2.769 8.627 7.116 1.00 86.25 97 VAL A N 1
ATOM 792 C CA . VAL A 1 97 ? -3.969 8.231 7.874 1.00 86.25 97 VAL A CA 1
ATOM 793 C C . VAL A 1 97 ? -3.621 7.203 8.942 1.00 86.25 97 VAL A C 1
ATOM 795 O O . VAL A 1 97 ? -3.975 7.394 10.107 1.00 86.25 97 VAL A O 1
ATOM 798 N N . ILE A 1 98 ? -2.927 6.125 8.564 1.00 87.50 98 ILE A N 1
ATOM 799 C CA . ILE A 1 98 ? -2.545 5.053 9.493 1.00 87.50 98 ILE A CA 1
ATOM 800 C C . ILE A 1 98 ? -1.670 5.606 10.617 1.00 87.50 98 ILE A C 1
ATOM 802 O O . ILE A 1 98 ? -1.868 5.257 11.785 1.00 87.50 98 ILE A O 1
ATOM 806 N N . PHE A 1 99 ? -0.750 6.508 10.275 1.00 88.94 99 PHE A N 1
ATOM 807 C CA . PHE A 1 99 ? 0.139 7.159 11.223 1.00 88.94 99 PHE A CA 1
ATOM 808 C C . PHE A 1 99 ? -0.596 8.071 12.207 1.00 88.94 99 PHE A C 1
ATOM 810 O O . PHE A 1 99 ? -0.448 7.915 13.420 1.00 88.94 99 PHE A O 1
ATOM 817 N N . ILE A 1 100 ? -1.458 8.963 11.715 1.00 83.94 100 ILE A N 1
ATOM 818 C CA . ILE A 1 100 ? -2.249 9.879 12.552 1.00 83.94 100 ILE A CA 1
ATOM 819 C C . ILE A 1 100 ? -3.227 9.105 13.447 1.00 83.94 100 ILE A C 1
ATOM 821 O O . ILE A 1 100 ? -3.391 9.431 14.627 1.00 83.94 100 ILE A O 1
ATOM 825 N N . ALA A 1 101 ? -3.858 8.057 12.912 1.00 83.56 101 ALA A N 1
ATOM 826 C CA . ALA A 1 101 ? -4.769 7.194 13.660 1.00 83.56 101 ALA A CA 1
ATOM 827 C C . ALA A 1 101 ? -4.045 6.285 14.671 1.00 83.56 101 ALA A C 1
ATOM 829 O O . ALA A 1 101 ? -4.707 5.646 15.495 1.00 83.56 101 ALA A O 1
ATOM 830 N N . LYS A 1 102 ? -2.704 6.220 14.620 1.00 85.38 102 LYS A N 1
ATOM 831 C CA . LYS A 1 102 ? -1.867 5.266 15.365 1.00 85.38 102 LYS A CA 1
ATOM 832 C C . LYS A 1 102 ? -2.352 3.824 15.185 1.00 85.38 102 LYS A C 1
ATOM 834 O O . LYS A 1 102 ? -2.308 3.021 16.113 1.00 85.38 102 LYS A O 1
ATOM 839 N N . ALA A 1 103 ? -2.849 3.506 13.993 1.00 82.12 103 ALA A N 1
ATOM 840 C CA . ALA A 1 103 ? -3.486 2.232 13.669 1.00 82.12 103 ALA A CA 1
ATOM 841 C C . ALA A 1 103 ? -2.482 1.238 13.058 1.00 82.12 103 ALA A C 1
ATOM 843 O O . ALA A 1 103 ? -2.826 0.454 12.174 1.00 82.12 103 ALA A O 1
ATOM 844 N N . HIS A 1 104 ? -1.227 1.292 13.508 1.00 79.94 104 HIS A N 1
ATOM 845 C CA . HIS A 1 104 ? -0.138 0.458 13.012 1.00 79.94 104 HIS A CA 1
ATOM 846 C C . HIS A 1 104 ? -0.418 -1.014 13.342 1.00 79.94 104 HIS A C 1
ATOM 848 O O . HIS A 1 104 ? -0.296 -1.432 14.491 1.00 79.94 104 HIS A O 1
ATOM 854 N N . SER A 1 105 ? -0.821 -1.797 12.343 1.00 79.31 105 SER A N 1
ATOM 855 C CA . SER A 1 105 ? -1.107 -3.224 12.499 1.00 79.31 105 SER A CA 1
ATOM 856 C C . SER A 1 105 ? -0.180 -4.064 11.630 1.00 79.31 105 SER A C 1
ATOM 858 O O . SER A 1 105 ? 0.328 -3.615 10.601 1.00 79.31 105 SER A O 1
ATOM 860 N N . ARG A 1 106 ? 0.004 -5.332 12.002 1.00 82.56 106 ARG A N 1
ATOM 861 C CA . ARG A 1 106 ? 0.728 -6.293 11.155 1.00 82.56 106 ARG A CA 1
ATOM 862 C C . ARG A 1 106 ? 0.062 -6.451 9.786 1.00 82.56 106 ARG A C 1
ATOM 864 O O . ARG A 1 106 ? 0.760 -6.587 8.792 1.00 82.56 106 ARG A O 1
ATOM 871 N N . ILE A 1 107 ? -1.270 -6.357 9.721 1.00 80.06 107 ILE A N 1
ATOM 872 C CA . ILE A 1 107 ? -2.039 -6.393 8.465 1.00 80.06 107 ILE A CA 1
ATOM 873 C C . ILE A 1 107 ? -1.603 -5.257 7.532 1.00 80.06 107 ILE A C 1
ATOM 875 O O . ILE A 1 107 ? -1.392 -5.497 6.344 1.00 80.06 107 ILE A O 1
ATOM 879 N N . TYR A 1 108 ? -1.402 -4.051 8.069 1.00 85.56 108 TYR A N 1
ATOM 880 C CA . TYR A 1 108 ? -0.869 -2.926 7.301 1.00 85.56 108 TYR A CA 1
ATOM 881 C C . TYR A 1 108 ? 0.557 -3.194 6.798 1.00 85.56 108 TYR A C 1
ATOM 883 O O . TYR A 1 108 ? 0.856 -2.983 5.629 1.00 85.56 108 TYR A O 1
ATOM 891 N N . PHE A 1 109 ? 1.449 -3.722 7.635 1.00 87.94 109 PHE A N 1
ATOM 892 C CA . PHE A 1 109 ? 2.811 -4.019 7.182 1.00 87.94 109 PHE A CA 1
ATOM 893 C C . PHE A 1 109 ? 2.854 -5.119 6.111 1.00 87.94 109 PHE A C 1
ATOM 895 O O . PHE A 1 109 ? 3.605 -5.008 5.140 1.00 87.94 109 PHE A O 1
ATOM 902 N N . ILE A 1 110 ? 1.989 -6.133 6.219 1.00 86.56 110 ILE A N 1
ATOM 903 C CA . ILE A 1 110 ? 1.817 -7.160 5.182 1.00 86.56 110 ILE A CA 1
ATOM 904 C C . ILE A 1 110 ? 1.317 -6.534 3.872 1.00 86.56 110 ILE A C 1
ATOM 906 O O . ILE A 1 110 ? 1.780 -6.941 2.807 1.00 86.56 110 ILE A O 1
ATOM 910 N N . SER A 1 111 ? 0.429 -5.530 3.916 1.00 85.12 111 SER A N 1
ATOM 911 C CA . SER A 1 111 ? -0.063 -4.868 2.697 1.00 85.12 111 SER A CA 1
ATOM 912 C C . SER A 1 111 ? 1.030 -4.107 1.939 1.00 85.12 111 SER A C 1
ATOM 914 O O . SER A 1 111 ? 0.943 -3.965 0.719 1.00 85.12 111 SER A O 1
ATOM 916 N N . LYS A 1 112 ? 2.097 -3.685 2.628 1.00 89.19 112 LYS A N 1
ATOM 917 C CA . LYS A 1 112 ? 3.243 -2.976 2.039 1.00 89.19 112 LYS A CA 1
ATOM 918 C C . LYS A 1 112 ? 4.319 -3.891 1.449 1.00 89.19 112 LYS A C 1
ATOM 920 O O . LYS A 1 112 ? 5.028 -3.469 0.532 1.00 89.19 112 LYS A O 1
ATOM 925 N N . LEU A 1 113 ? 4.425 -5.147 1.896 1.00 88.12 113 LEU A N 1
ATOM 926 C CA . LEU A 1 113 ? 5.421 -6.104 1.384 1.00 88.12 113 LEU A CA 1
ATOM 927 C C . LEU A 1 113 ? 5.432 -6.233 -0.154 1.00 88.12 113 LEU A C 1
ATOM 929 O O . LEU A 1 113 ? 6.516 -6.168 -0.735 1.00 88.12 113 LEU A O 1
ATOM 933 N N . PRO A 1 114 ? 4.285 -6.371 -0.851 1.00 86.12 114 PRO A N 1
ATOM 934 C CA . PRO A 1 114 ? 4.261 -6.523 -2.307 1.00 86.12 114 PRO A CA 1
ATOM 935 C C . PRO A 1 114 ? 4.884 -5.347 -3.054 1.00 86.12 114 PRO A C 1
ATOM 937 O O . PRO A 1 114 ? 5.540 -5.528 -4.080 1.00 86.12 114 PRO A O 1
ATOM 940 N N . PHE A 1 115 ? 4.689 -4.140 -2.528 1.00 85.31 115 PHE A N 1
ATOM 941 C CA . PHE A 1 115 ? 5.205 -2.917 -3.117 1.00 85.31 115 PHE A CA 1
ATOM 942 C C . PHE A 1 115 ? 6.728 -2.841 -2.998 1.00 85.31 115 PHE A C 1
ATOM 944 O O . PHE A 1 115 ? 7.419 -2.645 -4.001 1.00 85.31 115 PHE A O 1
ATOM 951 N N . PHE A 1 116 ? 7.268 -3.088 -1.803 1.00 88.38 116 PHE A N 1
ATOM 952 C CA . PHE A 1 116 ? 8.716 -3.104 -1.606 1.00 88.38 116 PHE A CA 1
ATOM 953 C C . PHE A 1 116 ? 9.388 -4.271 -2.323 1.00 88.38 116 PHE A C 1
ATOM 955 O O . PHE A 1 116 ? 10.467 -4.089 -2.884 1.00 88.38 116 PHE A O 1
ATOM 962 N N . LEU A 1 117 ? 8.731 -5.430 -2.408 1.00 87.25 117 LEU A N 1
ATOM 963 C CA . LEU A 1 117 ? 9.211 -6.566 -3.191 1.00 87.25 117 LEU A CA 1
ATOM 964 C C . LEU A 1 117 ? 9.283 -6.235 -4.691 1.00 87.25 117 LEU A C 1
ATOM 966 O O . LEU A 1 117 ? 10.275 -6.562 -5.344 1.00 87.25 117 LEU A O 1
ATOM 970 N N . TYR A 1 118 ? 8.277 -5.539 -5.233 1.00 86.06 118 TYR A N 1
ATOM 971 C CA . TYR A 1 118 ? 8.293 -5.054 -6.614 1.00 86.06 118 TYR A CA 1
ATOM 972 C C . TYR A 1 118 ? 9.448 -4.072 -6.859 1.00 86.06 118 TYR A C 1
ATOM 974 O O . TYR A 1 118 ? 10.210 -4.238 -7.813 1.00 86.06 118 TYR A O 1
ATOM 982 N N . HIS A 1 119 ? 9.617 -3.073 -5.989 1.00 84.81 119 HIS A N 1
ATOM 983 C CA . HIS A 1 119 ? 10.689 -2.084 -6.123 1.00 84.81 119 HIS A CA 1
ATOM 984 C C . HIS A 1 119 ? 12.083 -2.699 -5.953 1.00 84.81 119 HIS A C 1
ATOM 986 O O . HIS A 1 119 ? 12.995 -2.362 -6.705 1.00 84.81 119 HIS A O 1
ATOM 992 N N . PHE A 1 120 ? 12.239 -3.648 -5.033 1.00 86.44 120 PHE A N 1
ATOM 993 C CA . PHE A 1 120 ? 13.460 -4.431 -4.869 1.00 86.44 120 PHE A CA 1
ATOM 994 C C . PHE A 1 120 ? 13.800 -5.223 -6.138 1.00 86.44 120 PHE A C 1
ATOM 996 O O . PHE A 1 120 ? 14.909 -5.105 -6.666 1.00 86.44 120 PHE A O 1
ATOM 1003 N N . ALA A 1 121 ? 12.829 -5.967 -6.676 1.00 85.31 121 ALA A N 1
ATOM 1004 C CA . ALA A 1 121 ? 12.998 -6.726 -7.911 1.00 85.31 121 ALA A CA 1
ATOM 1005 C C . ALA A 1 121 ? 13.370 -5.818 -9.091 1.00 85.31 121 ALA A C 1
ATOM 1007 O O . ALA A 1 121 ? 14.259 -6.160 -9.872 1.00 85.31 121 ALA A O 1
ATOM 1008 N N . LYS A 1 122 ? 12.753 -4.633 -9.176 1.00 82.81 122 LYS A N 1
ATOM 1009 C CA . LYS A 1 122 ? 13.068 -3.628 -10.194 1.00 82.81 122 LYS A CA 1
ATOM 1010 C C . LYS A 1 122 ? 14.497 -3.093 -10.068 1.00 82.81 122 LYS A C 1
ATOM 1012 O O . LYS A 1 122 ? 15.187 -2.969 -11.077 1.00 82.81 122 LYS A O 1
ATOM 1017 N N . THR A 1 123 ? 14.954 -2.786 -8.855 1.00 83.50 123 THR A N 1
ATOM 1018 C CA . THR A 1 123 ? 16.329 -2.319 -8.611 1.00 83.50 123 THR A CA 1
ATOM 1019 C C . THR A 1 123 ? 17.365 -3.367 -9.004 1.00 83.50 123 THR A C 1
ATOM 1021 O O . THR A 1 123 ? 18.410 -3.030 -9.558 1.00 83.50 123 THR A O 1
ATOM 1024 N N . ILE A 1 124 ? 17.098 -4.642 -8.719 1.00 83.06 124 ILE A N 1
ATOM 1025 C CA . ILE A 1 124 ? 17.983 -5.726 -9.148 1.00 83.06 124 ILE A CA 1
ATOM 1026 C C . ILE A 1 124 ? 17.971 -5.837 -10.675 1.00 83.06 124 ILE A C 1
ATOM 1028 O O . ILE A 1 124 ? 19.040 -5.845 -11.279 1.00 83.06 124 ILE A O 1
ATOM 1032 N N . ASP A 1 125 ? 16.799 -5.873 -11.316 1.00 82.50 125 ASP A N 1
ATOM 1033 C CA . ASP A 1 125 ? 16.723 -5.987 -12.778 1.00 82.50 125 ASP A CA 1
ATOM 1034 C C . ASP A 1 125 ? 17.501 -4.856 -13.470 1.00 82.50 125 ASP A C 1
ATOM 1036 O O . ASP A 1 125 ? 18.363 -5.148 -14.293 1.00 82.50 125 ASP A O 1
ATOM 1040 N N . SER A 1 126 ? 17.334 -3.597 -13.049 1.00 80.69 126 SER A N 1
ATOM 1041 C CA . SER A 1 126 ? 18.035 -2.456 -13.661 1.00 80.69 126 SER A CA 1
ATOM 1042 C C . SER A 1 126 ? 19.558 -2.479 -13.484 1.00 80.69 126 SER A C 1
ATOM 1044 O O . SER A 1 126 ? 20.293 -2.040 -14.370 1.00 80.69 126 SER A O 1
ATOM 1046 N N . ARG A 1 127 ? 20.063 -2.999 -12.357 1.00 79.69 127 ARG A N 1
ATOM 1047 C CA . ARG A 1 127 ? 21.511 -3.100 -12.098 1.00 79.69 127 ARG A CA 1
ATOM 1048 C C . ARG A 1 127 ? 22.177 -4.243 -12.852 1.00 79.69 127 ARG A C 1
ATOM 1050 O O . ARG A 1 127 ? 23.362 -4.151 -13.174 1.00 79.69 127 ARG A O 1
ATOM 1057 N N . PHE A 1 128 ? 21.442 -5.324 -13.083 1.00 81.00 128 PHE A N 1
ATOM 1058 C CA . PHE A 1 128 ? 22.004 -6.576 -13.576 1.00 81.00 128 PHE A CA 1
ATOM 1059 C C . PHE A 1 128 ? 21.639 -6.880 -15.036 1.00 81.00 128 PHE A C 1
ATOM 1061 O O . PHE A 1 128 ? 22.332 -7.679 -15.662 1.00 81.00 128 PHE A O 1
ATOM 1068 N N . SER A 1 129 ? 20.646 -6.202 -15.624 1.00 74.75 129 SER A N 1
ATOM 1069 C CA . SER A 1 129 ? 20.217 -6.401 -17.018 1.00 74.75 129 SER A CA 1
ATOM 1070 C C . SER A 1 129 ? 21.278 -6.059 -18.070 1.00 74.75 129 SER A C 1
ATOM 1072 O O . SER A 1 129 ? 21.155 -6.497 -19.210 1.00 74.75 129 SER A O 1
ATOM 1074 N N . SER A 1 130 ? 22.301 -5.274 -17.719 1.00 67.69 130 SER A N 1
ATOM 1075 C CA . SER A 1 130 ? 23.401 -4.876 -18.610 1.00 67.69 130 SER A CA 1
ATOM 1076 C C . SER A 1 130 ? 24.675 -5.715 -18.449 1.00 67.69 130 SER A C 1
ATOM 1078 O O . SER A 1 130 ? 25.625 -5.524 -19.205 1.00 67.69 130 SER A O 1
ATOM 1080 N N . ARG A 1 131 ? 24.726 -6.639 -17.477 1.00 65.06 131 ARG A N 1
ATOM 1081 C CA . ARG A 1 131 ? 25.917 -7.447 -17.164 1.00 65.06 131 ARG A CA 1
ATOM 1082 C C . ARG A 1 131 ? 25.686 -8.891 -17.606 1.00 65.06 131 ARG A C 1
ATOM 1084 O O . ARG A 1 131 ? 24.853 -9.576 -17.026 1.00 65.06 131 ARG A O 1
ATOM 1091 N N . GLN A 1 132 ? 26.410 -9.331 -18.632 1.00 58.59 132 GLN A N 1
ATOM 1092 C CA . GLN A 1 132 ? 26.042 -10.477 -19.474 1.00 58.59 132 GLN A CA 1
ATOM 1093 C C . GLN A 1 132 ? 26.413 -11.873 -18.935 1.00 58.59 132 GLN A C 1
ATOM 1095 O O . GLN A 1 132 ? 26.032 -12.846 -19.569 1.00 58.59 132 GLN A O 1
ATOM 1100 N N . SER A 1 133 ? 27.149 -12.018 -17.823 1.00 54.84 133 SER A N 1
ATOM 1101 C CA . SER A 1 133 ? 27.787 -13.318 -17.523 1.00 54.84 133 SER A CA 1
ATOM 1102 C C . SER A 1 133 ? 27.442 -14.011 -16.201 1.00 54.84 133 SER A C 1
ATOM 1104 O O . SER A 1 133 ? 27.857 -15.146 -16.043 1.00 54.84 133 SER A O 1
ATOM 1106 N N . ASN A 1 134 ? 26.683 -13.415 -15.269 1.00 60.41 134 ASN A N 1
ATOM 1107 C CA . ASN A 1 134 ? 26.287 -14.097 -14.009 1.00 60.41 134 ASN A CA 1
ATOM 1108 C C . ASN A 1 134 ? 24.963 -13.593 -13.393 1.00 60.41 134 ASN A C 1
ATOM 1110 O O . ASN A 1 134 ? 24.610 -13.930 -12.264 1.00 60.41 134 ASN A O 1
ATOM 1114 N N . SER A 1 135 ? 24.224 -12.751 -14.110 1.00 71.56 135 SER A N 1
ATOM 1115 C CA . SER A 1 135 ? 22.988 -12.129 -13.625 1.00 71.56 135 SER A CA 1
ATOM 1116 C C . SER A 1 135 ? 21.737 -12.970 -13.876 1.00 71.56 135 SER A C 1
ATOM 1118 O O . SER A 1 135 ? 20.693 -12.668 -13.299 1.00 71.56 135 SER A O 1
ATOM 1120 N N . ASP A 1 136 ? 21.821 -14.024 -14.691 1.00 75.38 136 ASP A N 1
ATOM 1121 C CA . ASP A 1 136 ? 20.651 -14.766 -15.169 1.00 75.38 136 ASP A CA 1
ATOM 1122 C C . ASP A 1 136 ? 19.826 -15.372 -14.036 1.00 75.38 136 ASP A C 1
ATOM 1124 O O . ASP A 1 136 ? 18.601 -15.297 -14.074 1.00 75.38 136 ASP A O 1
ATOM 1128 N N . PHE A 1 137 ? 20.460 -15.887 -12.978 1.00 79.19 137 PHE A N 1
ATOM 1129 C CA . PHE A 1 137 ? 19.738 -16.379 -11.800 1.00 79.19 137 PHE A CA 1
ATOM 1130 C C . PHE A 1 137 ? 18.909 -15.272 -11.127 1.00 79.19 137 PHE A C 1
ATOM 1132 O O . PHE A 1 137 ? 17.717 -15.448 -10.872 1.00 79.19 137 PHE A O 1
ATOM 1139 N N . LEU A 1 138 ? 19.517 -14.104 -10.895 1.00 78.25 138 LEU A N 1
ATOM 1140 C CA . LEU A 1 138 ? 18.844 -12.961 -10.274 1.00 78.25 138 LEU A CA 1
ATOM 1141 C C . LEU A 1 138 ? 17.719 -12.426 -11.166 1.00 78.25 138 LEU A C 1
ATOM 1143 O O . LEU A 1 138 ? 16.624 -12.157 -10.679 1.00 78.25 138 LEU A O 1
ATOM 1147 N N . LEU A 1 139 ? 17.954 -12.326 -12.475 1.00 77.94 139 LEU A N 1
ATOM 1148 C CA . LEU A 1 139 ? 16.959 -11.866 -13.445 1.00 77.94 139 LEU A CA 1
ATOM 1149 C C . LEU A 1 139 ? 15.803 -12.867 -13.602 1.00 77.94 139 LEU A C 1
ATOM 1151 O O . LEU A 1 139 ? 14.649 -12.459 -13.757 1.00 77.94 139 LEU A O 1
ATOM 1155 N N . ASN A 1 140 ? 16.081 -14.169 -13.517 1.00 79.75 140 ASN A N 1
ATOM 1156 C CA . ASN A 1 140 ? 15.064 -15.222 -13.529 1.00 79.75 140 ASN A CA 1
ATOM 1157 C C . ASN A 1 140 ? 14.193 -15.201 -12.267 1.00 79.75 140 ASN A C 1
ATOM 1159 O O . ASN A 1 140 ? 13.021 -15.557 -12.346 1.00 79.75 140 ASN A O 1
ATOM 1163 N N . PHE A 1 141 ? 14.719 -14.726 -11.137 1.00 80.12 141 PHE A N 1
ATOM 1164 C CA . PHE A 1 141 ? 13.940 -14.510 -9.919 1.00 80.12 141 PHE A CA 1
ATOM 1165 C C . PHE A 1 141 ? 13.112 -13.210 -9.958 1.00 80.12 141 PHE A C 1
ATOM 1167 O O . PHE A 1 141 ? 11.937 -13.207 -9.587 1.00 80.12 141 PHE A O 1
ATOM 1174 N N . THR A 1 142 ? 13.674 -12.095 -10.437 1.00 82.25 142 THR A N 1
ATOM 1175 C CA . THR A 1 142 ? 13.024 -10.772 -10.344 1.00 82.25 142 THR A CA 1
ATOM 1176 C C . THR A 1 142 ? 12.010 -10.486 -11.444 1.00 82.25 142 THR A C 1
ATOM 1178 O O . THR A 1 142 ? 10.989 -9.837 -11.193 1.00 82.25 142 THR A O 1
ATOM 1181 N N . ARG A 1 143 ? 12.226 -10.983 -12.666 1.00 80.56 143 ARG A N 1
ATOM 1182 C CA . ARG A 1 143 ? 11.303 -10.755 -13.790 1.00 80.56 143 ARG A CA 1
ATOM 1183 C C . ARG A 1 143 ? 9.905 -11.341 -13.556 1.00 80.56 143 ARG A C 1
ATOM 1185 O O . ARG A 1 143 ? 8.944 -10.653 -13.911 1.00 80.56 143 ARG A O 1
ATOM 1192 N N . PRO A 1 144 ? 9.737 -12.544 -12.970 1.00 81.31 144 PRO A N 1
ATOM 1193 C CA . PRO A 1 144 ? 8.426 -13.038 -12.559 1.00 81.31 144 PRO A CA 1
ATOM 1194 C C . PRO A 1 144 ? 7.742 -12.128 -11.538 1.00 81.31 144 PRO A C 1
ATOM 1196 O O . PRO A 1 144 ? 6.564 -11.828 -11.706 1.00 81.31 144 PRO A O 1
ATOM 1199 N N . ILE A 1 145 ? 8.477 -11.627 -10.538 1.00 79.50 145 ILE A N 1
ATOM 1200 C CA . ILE A 1 145 ? 7.950 -10.719 -9.505 1.00 79.50 145 ILE A CA 1
ATOM 1201 C C . ILE A 1 145 ? 7.406 -9.437 -10.145 1.00 79.50 145 ILE A C 1
ATOM 1203 O O . ILE A 1 145 ? 6.259 -9.065 -9.906 1.00 79.50 145 ILE A O 1
ATOM 1207 N N . MET A 1 146 ? 8.184 -8.796 -11.023 1.00 78.25 146 MET A N 1
ATOM 1208 C CA . MET A 1 146 ? 7.762 -7.566 -11.708 1.00 78.25 146 MET A CA 1
ATOM 1209 C C . MET A 1 146 ? 6.567 -7.768 -12.648 1.00 78.25 146 MET A C 1
ATOM 1211 O O . MET A 1 146 ? 5.785 -6.845 -12.864 1.00 78.25 146 MET A O 1
ATOM 1215 N N . LYS A 1 147 ? 6.427 -8.965 -13.229 1.00 78.19 147 LYS A N 1
ATOM 1216 C CA . LYS A 1 147 ? 5.312 -9.324 -14.120 1.00 78.19 147 LYS A CA 1
ATOM 1217 C C . LYS A 1 147 ? 4.121 -9.930 -13.372 1.00 78.19 147 LYS A C 1
ATOM 1219 O O . LYS A 1 147 ? 3.115 -10.253 -14.003 1.00 78.19 147 LYS A O 1
ATOM 1224 N N . SER A 1 148 ? 4.221 -10.112 -12.056 1.00 79.06 148 SER A N 1
ATOM 1225 C CA . SER A 1 148 ? 3.208 -10.814 -11.281 1.00 79.06 148 SER A CA 1
ATOM 1226 C C . SER A 1 148 ? 1.972 -9.942 -11.083 1.00 79.06 148 SER A C 1
ATOM 1228 O O . SER A 1 148 ? 1.909 -9.091 -10.196 1.00 79.06 148 SER A O 1
ATOM 1230 N N . ILE A 1 149 ? 0.940 -10.214 -11.883 1.00 74.88 149 ILE A N 1
ATOM 1231 C CA . ILE A 1 149 ? -0.417 -9.695 -11.655 1.00 74.88 149 ILE A CA 1
ATOM 1232 C C . ILE A 1 149 ? -0.934 -10.170 -10.287 1.00 74.88 149 ILE A C 1
ATOM 1234 O O . ILE A 1 149 ? -1.638 -9.434 -9.603 1.00 74.88 149 ILE A O 1
ATOM 1238 N N . GLY A 1 150 ? -0.550 -11.378 -9.857 1.00 76.00 150 GLY A N 1
ATOM 1239 C CA . GLY A 1 150 ? -0.910 -11.919 -8.546 1.00 76.00 150 GLY A CA 1
ATOM 1240 C C . GLY A 1 150 ? -0.395 -11.062 -7.390 1.00 76.00 150 GLY A C 1
ATOM 1241 O O . GLY A 1 150 ? -1.134 -10.825 -6.442 1.00 76.00 150 GLY A O 1
ATOM 1242 N N . LEU A 1 151 ? 0.824 -10.525 -7.499 1.00 78.81 151 LEU A N 1
ATOM 1243 C CA . LEU A 1 151 ? 1.412 -9.660 -6.475 1.00 78.81 151 LEU A CA 1
ATOM 1244 C C . LEU A 1 151 ? 0.666 -8.321 -6.358 1.00 78.81 151 LEU A C 1
ATOM 1246 O O . LEU A 1 151 ? 0.394 -7.866 -5.250 1.00 78.81 151 LEU A O 1
ATOM 1250 N N . GLN A 1 152 ? 0.278 -7.729 -7.493 1.00 79.00 152 GLN A N 1
ATOM 1251 C CA . GLN A 1 152 ? -0.513 -6.491 -7.519 1.00 79.00 152 GLN A CA 1
ATOM 1252 C C . GLN A 1 152 ? -1.939 -6.711 -6.996 1.00 79.00 152 GLN A C 1
ATOM 1254 O O . GLN A 1 152 ? -2.448 -5.907 -6.220 1.00 79.00 152 GLN A O 1
ATOM 1259 N N . ARG A 1 153 ? -2.568 -7.840 -7.345 1.00 78.69 153 ARG A N 1
ATOM 1260 C CA . ARG A 1 153 ? -3.876 -8.231 -6.797 1.00 78.69 153 ARG A CA 1
ATOM 1261 C C . ARG A 1 153 ? -3.822 -8.487 -5.296 1.00 78.69 153 ARG A C 1
ATOM 1263 O O . ARG A 1 153 ? -4.710 -8.041 -4.581 1.00 78.69 153 ARG A O 1
ATOM 1270 N N . PHE A 1 154 ? -2.785 -9.173 -4.819 1.00 82.06 154 PHE A N 1
ATOM 1271 C CA . PHE A 1 154 ? -2.589 -9.423 -3.394 1.00 82.06 154 PHE A CA 1
ATOM 1272 C C . PHE A 1 154 ? -2.391 -8.116 -2.621 1.00 82.06 154 PHE A C 1
ATOM 1274 O O . PHE A 1 154 ? -3.038 -7.915 -1.598 1.00 82.06 154 PHE A O 1
ATOM 1281 N N . ARG A 1 155 ? -1.577 -7.192 -3.147 1.00 84.31 155 ARG A N 1
ATOM 1282 C CA . ARG A 1 155 ? -1.431 -5.843 -2.589 1.00 84.31 155 ARG A CA 1
ATOM 1283 C C . ARG A 1 155 ? -2.781 -5.141 -2.458 1.00 84.31 155 ARG A C 1
ATOM 1285 O O . ARG A 1 155 ? -3.159 -4.744 -1.362 1.00 84.31 155 ARG A O 1
ATOM 1292 N N . ALA A 1 156 ? -3.509 -5.045 -3.567 1.00 84.00 156 ALA A N 1
ATOM 1293 C CA . ALA A 1 156 ? -4.789 -4.357 -3.617 1.00 84.00 156 ALA A CA 1
ATOM 1294 C C . ALA A 1 156 ? -5.818 -4.971 -2.657 1.00 84.00 156 ALA A C 1
ATOM 1296 O O . ALA A 1 156 ? -6.558 -4.264 -1.978 1.00 84.00 156 ALA A O 1
ATOM 1297 N N . PHE A 1 157 ? -5.829 -6.300 -2.554 1.00 85.31 157 PHE A N 1
ATOM 1298 C CA . PHE A 1 157 ? -6.654 -7.016 -1.592 1.00 85.31 157 PHE A CA 1
ATOM 1299 C C . PHE A 1 157 ? -6.291 -6.667 -0.142 1.00 85.31 157 PHE A C 1
ATOM 1301 O O . PHE A 1 157 ? -7.171 -6.326 0.648 1.00 85.31 157 PHE A O 1
ATOM 1308 N N . MET A 1 158 ? -5.002 -6.704 0.203 1.00 86.94 158 MET A N 1
ATOM 1309 C CA . MET A 1 158 ? -4.532 -6.385 1.551 1.00 86.94 158 MET A CA 1
ATOM 1310 C C . MET A 1 158 ? -4.815 -4.930 1.939 1.00 86.94 158 MET A C 1
ATOM 1312 O O . MET A 1 158 ? -5.174 -4.669 3.082 1.00 86.94 158 MET A O 1
ATOM 1316 N N . GLU A 1 159 ? -4.703 -3.982 1.011 1.00 83.56 159 GLU A N 1
ATOM 1317 C CA . GLU A 1 159 ? -5.040 -2.577 1.270 1.00 83.56 159 GLU A CA 1
ATOM 1318 C C . GLU A 1 159 ? -6.539 -2.377 1.539 1.00 83.56 159 GLU A C 1
ATOM 1320 O O . GLU A 1 159 ? -6.915 -1.668 2.473 1.00 83.56 159 GLU A O 1
ATOM 1325 N N . ILE A 1 160 ? -7.412 -3.086 0.819 1.00 85.75 160 ILE A N 1
ATOM 1326 C CA . ILE A 1 160 ? -8.848 -3.080 1.132 1.00 85.75 160 ILE A CA 1
ATOM 1327 C C . ILE A 1 160 ? -9.112 -3.705 2.515 1.00 85.75 160 ILE A C 1
ATOM 1329 O O . ILE A 1 160 ? -9.956 -3.212 3.265 1.00 85.75 160 ILE A O 1
ATOM 1333 N N . LEU A 1 161 ? -8.378 -4.752 2.906 1.00 85.75 161 LEU A N 1
ATOM 1334 C CA . LEU A 1 161 ? -8.476 -5.302 4.264 1.00 85.75 161 LEU A CA 1
ATOM 1335 C C . LEU A 1 161 ? -8.030 -4.303 5.342 1.00 85.75 161 LEU A C 1
ATOM 1337 O O . LEU A 1 161 ? -8.638 -4.263 6.412 1.00 85.75 161 LEU A O 1
ATOM 1341 N N . VAL A 1 162 ? -7.023 -3.468 5.066 1.00 86.50 162 VAL A N 1
ATOM 1342 C CA . VAL A 1 162 ? -6.619 -2.374 5.967 1.00 86.50 162 VAL A CA 1
ATOM 1343 C C . VAL A 1 162 ? -7.760 -1.371 6.155 1.00 86.50 162 VAL A C 1
ATOM 1345 O O . VAL A 1 162 ? -8.001 -0.941 7.282 1.00 86.50 162 VAL A O 1
ATOM 1348 N N . LEU A 1 163 ? -8.509 -1.047 5.097 1.00 86.12 163 LEU A N 1
ATOM 1349 C CA . LEU A 1 163 ? -9.697 -0.195 5.199 1.00 86.12 163 LEU A CA 1
ATOM 1350 C C . LEU A 1 163 ? -10.765 -0.809 6.122 1.00 86.12 163 LEU A C 1
ATOM 1352 O O . LEU A 1 163 ? -11.280 -0.120 7.002 1.00 86.12 163 LEU A O 1
ATOM 1356 N N . PHE A 1 164 ? -11.069 -2.103 5.986 1.00 84.94 164 PHE A N 1
ATOM 1357 C CA . PHE A 1 164 ? -12.011 -2.774 6.896 1.00 84.94 164 PHE A CA 1
ATOM 1358 C C . PHE A 1 164 ? -11.517 -2.789 8.345 1.00 84.94 164 PHE A C 1
ATOM 1360 O O . PHE A 1 164 ? -12.296 -2.540 9.268 1.00 84.94 164 PHE A O 1
ATOM 1367 N N . TYR A 1 165 ? -10.220 -3.028 8.545 1.00 86.38 165 TYR A N 1
ATOM 1368 C CA . TYR A 1 165 ? -9.590 -2.940 9.858 1.00 86.38 165 TYR A CA 1
ATOM 1369 C C . TYR A 1 165 ? -9.738 -1.539 10.466 1.00 86.38 165 TYR A C 1
ATOM 1371 O O . TYR A 1 165 ? -10.120 -1.425 11.628 1.00 86.38 165 TYR A O 1
ATOM 1379 N N . LEU A 1 166 ? -9.505 -0.476 9.690 1.00 84.44 166 LEU A N 1
ATOM 1380 C CA . LEU A 1 166 ? -9.669 0.906 10.146 1.00 84.44 166 LEU A CA 1
ATOM 1381 C C . LEU A 1 166 ? -11.109 1.229 10.540 1.00 84.44 166 LEU A C 1
ATOM 1383 O O . LEU A 1 166 ? -11.330 1.840 11.583 1.00 84.44 166 LEU A O 1
ATOM 1387 N N . ILE A 1 167 ? -12.087 0.772 9.754 1.00 86.00 167 ILE A N 1
ATOM 1388 C CA . ILE A 1 167 ? -13.510 0.918 10.081 1.00 86.00 167 ILE A CA 1
ATOM 1389 C C . ILE A 1 167 ? -13.805 0.260 11.429 1.00 86.00 167 ILE A C 1
ATOM 1391 O O . ILE A 1 167 ? -14.336 0.916 12.324 1.00 86.00 167 ILE A O 1
ATOM 1395 N N . PHE A 1 168 ? -13.403 -0.997 11.619 1.00 86.19 168 PHE A N 1
ATOM 1396 C CA . PHE A 1 168 ? -13.606 -1.693 12.889 1.00 86.19 168 PHE A CA 1
ATOM 1397 C C . PHE A 1 168 ? -12.892 -0.995 14.055 1.00 86.19 168 PHE A C 1
ATOM 1399 O O . PHE A 1 168 ? -13.492 -0.740 15.099 1.00 86.19 168 PHE A O 1
ATOM 1406 N N . TYR A 1 169 ? -11.630 -0.613 13.859 1.00 84.44 169 TYR A N 1
ATOM 1407 C CA . TYR A 1 169 ? -10.841 0.104 14.855 1.00 84.44 169 TYR A CA 1
ATOM 1408 C C . TYR A 1 169 ? -11.472 1.452 15.228 1.00 84.44 169 TYR A C 1
ATOM 1410 O O . TYR A 1 169 ? -11.451 1.830 16.396 1.00 84.44 169 TYR A O 1
ATOM 1418 N N . SER A 1 170 ? -12.096 2.152 14.276 1.00 85.44 170 SER A N 1
ATOM 1419 C CA . SER A 1 170 ? -12.794 3.413 14.538 1.00 85.44 170 SER A CA 1
ATOM 1420 C C . SER A 1 170 ? -13.998 3.240 15.469 1.00 85.44 170 SER A C 1
ATOM 1422 O O . SER A 1 170 ? -14.187 4.067 16.363 1.00 85.44 170 SER A O 1
ATOM 1424 N N . PHE A 1 171 ? -14.746 2.137 15.331 1.00 84.50 171 PHE A N 1
ATOM 1425 C CA . PHE A 1 171 ? -15.851 1.800 16.232 1.00 84.50 171 PHE A CA 1
ATOM 1426 C C . PHE A 1 171 ? -15.359 1.444 17.636 1.00 84.50 171 PHE A C 1
ATOM 1428 O O . PHE A 1 171 ? -15.947 1.893 18.615 1.00 84.50 171 PHE A O 1
ATOM 1435 N N . VAL A 1 172 ? -14.272 0.674 17.739 1.00 84.88 172 VAL A N 1
ATOM 1436 C CA . VAL A 1 172 ? -13.727 0.224 19.031 1.00 84.88 172 VAL A CA 1
ATOM 1437 C C . VAL A 1 172 ? -13.034 1.360 19.785 1.00 84.88 172 VAL A C 1
ATOM 1439 O O . VAL A 1 172 ? -13.218 1.506 20.989 1.00 84.88 172 VAL A O 1
ATOM 1442 N N . ALA A 1 173 ? -12.225 2.170 19.100 1.00 83.69 173 ALA A N 1
ATOM 1443 C CA . ALA A 1 173 ? -11.462 3.240 19.734 1.00 83.69 173 ALA A CA 1
ATOM 1444 C C . ALA A 1 173 ? -12.321 4.475 20.055 1.00 83.69 173 ALA A C 1
ATOM 1446 O O . ALA A 1 173 ? -11.969 5.233 20.959 1.00 83.69 173 ALA A O 1
ATOM 1447 N N . PHE A 1 174 ? -13.402 4.694 19.294 1.00 81.12 174 PHE A N 1
ATOM 1448 C CA . PHE A 1 174 ? -14.340 5.816 19.417 1.00 81.12 174 PHE A CA 1
ATOM 1449 C C . PHE A 1 174 ? -13.663 7.198 19.489 1.00 81.12 174 PHE A C 1
ATOM 1451 O O . PHE A 1 174 ? -14.062 8.088 20.240 1.00 81.12 174 PHE A O 1
ATOM 1458 N N . ARG A 1 175 ? -12.594 7.393 18.705 1.00 81.06 175 ARG A N 1
ATOM 1459 C CA . ARG A 1 175 ? -11.861 8.666 18.644 1.00 81.06 175 ARG A CA 1
ATOM 1460 C C . ARG A 1 175 ? -12.167 9.397 17.344 1.00 81.06 175 ARG A C 1
ATOM 1462 O O . ARG A 1 175 ? -12.013 8.831 16.262 1.00 81.06 175 ARG A O 1
ATOM 1469 N N . LEU A 1 176 ? -12.531 10.676 17.446 1.00 81.75 176 LEU A N 1
ATOM 1470 C CA . LEU A 1 176 ? -12.890 11.514 16.293 1.00 81.75 176 LEU A CA 1
ATOM 1471 C C . LEU A 1 176 ? -11.789 11.568 15.228 1.00 81.75 176 LEU A C 1
ATOM 1473 O O . LEU A 1 176 ? -12.084 11.509 14.039 1.00 81.75 176 LEU A O 1
ATOM 1477 N N . ASN A 1 177 ? -10.520 11.615 15.640 1.00 79.62 177 ASN A N 1
ATOM 1478 C CA . ASN A 1 177 ? -9.389 11.599 14.712 1.00 79.62 177 ASN A CA 1
ATOM 1479 C C . ASN A 1 177 ? -9.304 10.286 13.913 1.00 79.62 177 ASN A C 1
ATOM 1481 O O . ASN A 1 177 ? -9.019 10.329 12.723 1.00 79.62 177 ASN A O 1
ATOM 1485 N N . VAL A 1 178 ? -9.595 9.135 14.530 1.00 80.69 178 VAL A N 1
ATOM 1486 C CA . VAL A 1 178 ? -9.594 7.825 13.855 1.00 80.69 178 VAL A CA 1
ATOM 1487 C C . VAL A 1 178 ? -10.763 7.723 12.876 1.00 80.69 178 VAL A C 1
ATOM 1489 O O . VAL A 1 178 ? -10.583 7.251 11.755 1.00 80.69 178 VAL A O 1
ATOM 1492 N N . ILE A 1 179 ? -11.944 8.213 13.261 1.00 85.31 179 ILE A N 1
ATOM 1493 C CA . ILE A 1 179 ? -13.130 8.247 12.393 1.00 85.31 179 ILE A CA 1
ATOM 1494 C C . ILE A 1 179 ? -12.872 9.142 11.176 1.00 85.31 179 ILE A C 1
ATOM 1496 O O . ILE A 1 179 ? -13.051 8.702 10.042 1.00 85.31 179 ILE A O 1
ATOM 1500 N N . ALA A 1 180 ? -12.386 10.369 11.390 1.00 83.56 180 ALA A N 1
ATOM 1501 C CA . ALA A 1 180 ? -12.068 11.299 10.309 1.00 83.56 180 ALA A CA 1
ATOM 1502 C C . ALA A 1 180 ? -10.996 10.735 9.362 1.00 83.56 180 ALA A C 1
ATOM 1504 O O . ALA A 1 180 ? -11.149 10.807 8.143 1.00 83.56 180 ALA A O 1
ATOM 1505 N N . ALA A 1 181 ? -9.946 10.115 9.910 1.00 81.44 181 ALA A N 1
ATOM 1506 C CA . ALA A 1 181 ? -8.883 9.501 9.120 1.00 81.44 181 ALA A CA 1
ATOM 1507 C C . ALA A 1 181 ? -9.407 8.308 8.292 1.00 81.44 181 ALA A C 1
ATOM 1509 O O . ALA A 1 181 ? -9.088 8.182 7.111 1.00 81.44 181 ALA A O 1
ATOM 1510 N N . THR A 1 182 ? -10.290 7.489 8.872 1.00 84.06 182 THR A N 1
ATOM 1511 C CA . THR A 1 182 ? -10.947 6.364 8.182 1.00 84.06 182 THR A CA 1
ATOM 1512 C C . THR A 1 182 ? -11.859 6.842 7.050 1.00 84.06 182 THR A C 1
ATOM 1514 O O . THR A 1 182 ? -11.818 6.291 5.951 1.00 84.06 182 THR A O 1
ATOM 1517 N N . LEU A 1 183 ? -12.652 7.893 7.281 1.00 85.88 183 LEU A N 1
ATOM 1518 C CA . LEU A 1 183 ? -13.504 8.492 6.250 1.00 85.88 183 LEU A CA 1
ATOM 1519 C C . LEU A 1 183 ? -12.673 9.103 5.116 1.00 85.88 183 LEU A C 1
ATOM 1521 O O . LEU A 1 183 ? -12.983 8.882 3.946 1.00 85.88 183 LEU A O 1
ATOM 1525 N N . GLY A 1 184 ? -11.591 9.813 5.446 1.00 83.94 184 GLY A N 1
ATOM 1526 C CA . GLY A 1 184 ? -10.661 10.357 4.455 1.00 83.94 184 GLY A CA 1
ATOM 1527 C C . GLY A 1 184 ? -10.033 9.264 3.587 1.00 83.94 184 GLY A C 1
ATOM 1528 O O . GLY A 1 184 ? -10.013 9.380 2.362 1.00 83.94 184 GLY A O 1
ATOM 1529 N N . TYR A 1 185 ? -9.598 8.164 4.208 1.00 84.75 185 TYR A N 1
ATOM 1530 C CA . TYR A 1 185 ? -9.080 6.996 3.493 1.00 84.75 185 TYR A CA 1
ATOM 1531 C C . TYR A 1 185 ? -10.124 6.401 2.551 1.00 84.75 185 TYR A C 1
ATOM 1533 O O . TYR A 1 185 ? -9.825 6.148 1.387 1.00 84.75 185 TYR A O 1
ATOM 1541 N N . LEU A 1 186 ? -11.353 6.193 3.033 1.00 83.94 186 LEU A N 1
ATOM 1542 C CA . LEU A 1 186 ? -12.441 5.624 2.240 1.00 83.94 186 LEU A CA 1
ATOM 1543 C C . LEU A 1 186 ? -12.735 6.474 0.997 1.00 83.94 186 LEU A C 1
ATOM 1545 O O . LEU A 1 186 ? -12.855 5.939 -0.105 1.00 83.94 186 LEU A O 1
ATOM 1549 N N . VAL A 1 187 ? -12.817 7.795 1.161 1.00 82.12 187 VAL A N 1
ATOM 1550 C CA . VAL A 1 187 ? -13.068 8.727 0.055 1.00 82.12 187 VAL A CA 1
ATOM 1551 C C . VAL A 1 187 ? -11.951 8.645 -0.985 1.00 82.12 187 VAL A C 1
ATOM 1553 O O . VAL A 1 187 ? -12.228 8.495 -2.174 1.00 82.12 187 VAL A O 1
ATOM 1556 N N . LEU A 1 188 ? -10.686 8.666 -0.563 1.00 80.56 188 LEU A N 1
ATOM 1557 C CA . LEU A 1 188 ? -9.563 8.582 -1.498 1.00 80.56 188 LEU A CA 1
ATOM 1558 C C . LEU A 1 188 ? -9.391 7.203 -2.120 1.00 80.56 188 LEU A C 1
ATOM 1560 O O . LEU A 1 188 ? -8.946 7.114 -3.260 1.00 80.56 188 LEU A O 1
ATOM 1564 N N . PHE A 1 189 ? -9.754 6.133 -1.419 1.00 82.12 189 PHE A N 1
ATOM 1565 C CA . PHE A 1 189 ? -9.818 4.804 -2.011 1.00 82.12 189 PHE A CA 1
ATOM 1566 C C . PHE A 1 189 ? -10.812 4.777 -3.179 1.00 82.12 189 PHE A C 1
ATOM 1568 O O . PHE A 1 189 ? -10.474 4.293 -4.256 1.00 82.12 189 PHE A O 1
ATOM 1575 N N . ILE A 1 190 ? -12.009 5.349 -3.005 1.00 74.69 190 ILE A N 1
ATOM 1576 C CA . ILE A 1 190 ? -13.029 5.407 -4.063 1.00 74.69 190 ILE A CA 1
ATOM 1577 C C . ILE A 1 190 ? -12.559 6.278 -5.237 1.00 74.69 190 ILE A C 1
ATOM 1579 O O . ILE A 1 190 ? -12.694 5.880 -6.396 1.00 74.69 190 ILE A O 1
ATOM 1583 N N . ILE A 1 191 ? -12.011 7.461 -4.942 1.00 72.44 191 ILE A N 1
ATOM 1584 C CA . ILE A 1 191 ? -11.647 8.457 -5.959 1.00 72.44 191 ILE A CA 1
ATOM 1585 C C . ILE A 1 191 ? -10.381 8.055 -6.718 1.00 72.44 191 ILE A C 1
ATOM 1587 O O . ILE A 1 191 ? -10.355 8.132 -7.944 1.00 72.44 191 ILE A O 1
ATOM 1591 N N . LEU A 1 192 ? -9.340 7.632 -6.000 1.00 74.56 192 LEU A N 1
ATOM 1592 C CA . LEU A 1 192 ? -8.026 7.363 -6.571 1.00 74.56 192 LEU A CA 1
ATOM 1593 C C . LEU A 1 192 ? -7.882 5.874 -6.875 1.00 74.56 192 LEU A C 1
ATOM 1595 O O . LEU A 1 192 ? -7.920 5.499 -8.042 1.00 74.56 192 LEU A O 1
ATOM 1599 N N . ALA A 1 193 ? -7.791 4.996 -5.876 1.00 72.00 193 ALA A N 1
ATOM 1600 C CA . ALA A 1 193 ? -7.422 3.593 -6.098 1.00 72.00 193 ALA A CA 1
ATOM 1601 C C . ALA A 1 193 ? -8.452 2.795 -6.917 1.00 72.00 193 ALA A C 1
ATOM 1603 O O . ALA A 1 193 ? -8.115 2.215 -7.947 1.00 72.00 193 ALA A O 1
ATOM 1604 N N . TYR A 1 194 ? -9.726 2.799 -6.521 1.00 74.12 194 TYR A N 1
ATOM 1605 C CA . TYR A 1 194 ? -10.786 2.034 -7.190 1.00 74.12 194 TYR A CA 1
ATOM 1606 C C . TYR A 1 194 ? -10.984 2.457 -8.657 1.00 74.12 194 TYR A C 1
ATOM 1608 O O . TYR A 1 194 ? -11.295 1.647 -9.549 1.00 74.12 194 TYR A O 1
ATOM 1616 N N . ARG A 1 195 ? -10.812 3.755 -8.927 1.00 73.00 195 ARG A N 1
ATOM 1617 C CA . ARG A 1 195 ? -11.015 4.316 -10.259 1.00 73.00 195 ARG A CA 1
ATOM 1618 C C . ARG A 1 195 ? -9.812 4.112 -11.170 1.00 73.00 195 ARG A C 1
ATOM 1620 O O . ARG A 1 195 ? -10.023 3.775 -12.340 1.00 73.00 195 ARG A O 1
ATOM 1627 N N . THR A 1 196 ? -8.608 4.313 -10.642 1.00 71.31 196 THR A N 1
ATOM 1628 C CA . THR A 1 196 ? -7.357 4.327 -11.412 1.00 71.31 196 THR A CA 1
ATOM 1629 C C . THR A 1 196 ? -6.718 2.950 -11.554 1.00 71.31 196 THR A C 1
ATOM 1631 O O . THR A 1 196 ? -6.125 2.681 -12.596 1.00 71.31 196 THR A O 1
ATOM 1634 N N . ASP A 1 197 ? -6.891 2.053 -10.577 1.00 75.88 197 ASP A N 1
ATOM 1635 C CA . ASP A 1 197 ? -6.230 0.748 -10.553 1.00 75.88 197 ASP A CA 1
ATOM 1636 C C . ASP A 1 197 ? -7.223 -0.421 -10.755 1.00 75.88 197 ASP A C 1
ATOM 1638 O O . ASP A 1 197 ? -8.079 -0.691 -9.901 1.00 75.88 197 ASP A O 1
ATOM 1642 N N . PRO A 1 198 ? -7.106 -1.173 -11.869 1.00 76.94 198 PRO A N 1
ATOM 1643 C CA . PRO A 1 198 ? -7.897 -2.376 -12.112 1.00 76.94 198 PRO A CA 1
ATOM 1644 C C . PRO A 1 198 ? -7.779 -3.432 -11.006 1.00 76.94 198 PRO A C 1
ATOM 1646 O O . PRO A 1 198 ? -8.765 -4.105 -10.719 1.00 76.94 198 PRO A O 1
ATOM 1649 N N . CYS A 1 199 ? -6.617 -3.571 -10.360 1.00 81.69 199 CYS A N 1
ATOM 1650 C CA . CYS A 1 199 ? -6.413 -4.566 -9.307 1.00 81.69 199 CYS A CA 1
ATOM 1651 C C . CYS A 1 199 ? -7.251 -4.249 -8.063 1.00 81.69 199 CYS A C 1
ATOM 1653 O O . CYS A 1 199 ? -7.862 -5.155 -7.499 1.00 81.69 199 CYS A O 1
ATOM 1655 N N . HIS A 1 200 ? -7.345 -2.972 -7.675 1.00 84.44 200 HIS A N 1
ATOM 1656 C CA . HIS A 1 200 ? -8.205 -2.518 -6.576 1.00 84.44 200 HIS A CA 1
ATOM 1657 C C . HIS A 1 200 ? -9.682 -2.715 -6.884 1.00 84.44 200 HIS A C 1
ATOM 1659 O O . HIS A 1 200 ? -10.448 -3.142 -6.020 1.00 84.44 200 HIS A O 1
ATOM 1665 N N . ARG A 1 201 ? -10.090 -2.478 -8.132 1.00 81.50 201 ARG A N 1
ATOM 1666 C CA . ARG A 1 201 ? -11.466 -2.739 -8.554 1.00 81.50 201 ARG A CA 1
ATOM 1667 C C . ARG A 1 201 ? -11.804 -4.222 -8.556 1.00 81.50 201 ARG A C 1
ATOM 1669 O O . ARG A 1 201 ? -12.865 -4.591 -8.057 1.00 81.50 201 ARG A O 1
ATOM 1676 N N . ASP A 1 202 ? -10.932 -5.053 -9.119 1.00 81.81 202 ASP A N 1
ATOM 1677 C CA . ASP A 1 202 ? -11.103 -6.505 -9.152 1.00 81.81 202 ASP A CA 1
ATOM 1678 C C . ASP A 1 202 ? -11.190 -7.059 -7.727 1.00 81.81 202 ASP A C 1
ATOM 1680 O O . ASP A 1 202 ? -12.107 -7.817 -7.421 1.00 81.81 202 ASP A O 1
ATOM 1684 N N . ALA A 1 203 ? -10.287 -6.629 -6.838 1.00 83.56 203 ALA A N 1
ATOM 1685 C CA . ALA A 1 203 ? -10.286 -7.032 -5.436 1.00 83.56 203 ALA A CA 1
ATOM 1686 C C . ALA A 1 203 ? -11.560 -6.574 -4.708 1.00 83.56 203 ALA A C 1
ATOM 1688 O O . ALA A 1 203 ? -12.195 -7.379 -4.031 1.00 83.56 203 ALA A O 1
ATOM 1689 N N . TRP A 1 204 ? -11.994 -5.324 -4.901 1.00 84.06 204 TRP A N 1
ATOM 1690 C CA . TRP A 1 204 ? -13.246 -4.820 -4.328 1.00 84.06 204 TRP A CA 1
ATOM 1691 C C . TRP A 1 204 ? -14.457 -5.612 -4.814 1.00 84.06 204 TRP A C 1
ATOM 1693 O O . TRP A 1 204 ? -15.276 -6.055 -4.014 1.00 84.06 204 TRP A O 1
ATOM 1703 N N . ARG A 1 205 ? -14.565 -5.831 -6.129 1.00 80.38 205 ARG A N 1
ATOM 1704 C CA . ARG A 1 205 ? -15.651 -6.618 -6.721 1.00 80.38 205 ARG A CA 1
ATOM 1705 C C . ARG A 1 205 ? -15.633 -8.051 -6.227 1.00 80.38 205 ARG A C 1
ATOM 1707 O O . ARG A 1 205 ? -16.701 -8.603 -6.023 1.00 80.38 205 ARG A O 1
ATOM 1714 N N . TRP A 1 206 ? -14.457 -8.643 -6.035 1.00 79.62 206 TRP A N 1
ATOM 1715 C CA . TRP A 1 206 ? -14.324 -9.986 -5.485 1.00 79.62 206 TRP A CA 1
ATOM 1716 C C . TRP A 1 206 ? -14.817 -10.050 -4.036 1.00 79.62 206 TRP A C 1
ATOM 1718 O O . TRP A 1 206 ? -15.657 -10.892 -3.734 1.00 79.62 206 TRP A O 1
ATOM 1728 N N . ILE A 1 207 ? -14.385 -9.115 -3.180 1.00 77.69 207 ILE A N 1
ATOM 1729 C CA . ILE A 1 207 ? -14.838 -9.006 -1.781 1.00 77.69 207 ILE A CA 1
ATOM 1730 C C . ILE A 1 207 ? -16.355 -8.795 -1.707 1.00 77.69 207 ILE A C 1
ATOM 1732 O O . ILE A 1 207 ? -17.029 -9.402 -0.879 1.00 77.69 207 ILE A O 1
ATOM 1736 N N . MET A 1 208 ? -16.893 -7.953 -2.589 1.00 76.19 208 MET A N 1
ATOM 1737 C CA . MET A 1 208 ? -18.320 -7.631 -2.648 1.00 76.19 208 MET A CA 1
ATOM 1738 C C . MET A 1 208 ? -19.133 -8.620 -3.502 1.00 76.19 208 MET A C 1
ATOM 1740 O O . MET A 1 208 ? -20.345 -8.445 -3.648 1.00 76.19 208 MET A O 1
ATOM 1744 N N . SER A 1 209 ? -18.500 -9.641 -4.097 1.00 71.19 209 SER A N 1
ATOM 1745 C CA . SER A 1 209 ? -19.181 -10.564 -5.003 1.00 71.19 209 SER A CA 1
ATOM 1746 C C . SER A 1 209 ? -20.031 -11.558 -4.214 1.00 71.19 209 SER A C 1
ATOM 1748 O O . SER A 1 209 ? -19.527 -12.250 -3.326 1.00 71.19 209 SER A O 1
ATOM 1750 N N . PRO A 1 210 ? -21.308 -11.733 -4.588 1.00 55.28 210 PRO A N 1
ATOM 1751 C CA . PRO A 1 210 ? -22.214 -12.647 -3.907 1.00 55.28 210 PRO A CA 1
ATOM 1752 C C . PRO A 1 210 ? -21.869 -14.131 -4.114 1.00 55.28 210 PRO A C 1
ATOM 1754 O O . PRO A 1 210 ? -22.448 -14.980 -3.451 1.00 55.28 210 PRO A O 1
ATOM 1757 N N . ALA A 1 211 ? -20.916 -14.481 -4.986 1.00 54.34 211 ALA A N 1
ATOM 1758 C CA . ALA A 1 211 ? -20.510 -15.878 -5.179 1.00 54.34 211 ALA A CA 1
ATOM 1759 C C . ALA A 1 211 ? -19.873 -16.511 -3.922 1.00 54.34 211 ALA A C 1
ATOM 1761 O O . ALA A 1 211 ? -19.896 -17.730 -3.785 1.00 54.34 211 ALA A O 1
ATOM 1762 N N . ALA A 1 212 ? -19.353 -15.703 -2.988 1.00 50.56 212 ALA A N 1
ATOM 1763 C CA . ALA A 1 212 ? -18.856 -16.182 -1.694 1.00 50.56 212 ALA A CA 1
ATOM 1764 C C . ALA A 1 212 ? -19.964 -16.346 -0.628 1.00 50.56 212 ALA A C 1
ATOM 1766 O O . ALA A 1 212 ? -19.714 -16.908 0.433 1.00 50.56 212 ALA A O 1
ATOM 1767 N N . GLN A 1 213 ? -21.183 -15.855 -0.883 1.00 51.53 213 GLN A N 1
ATOM 1768 C CA . GLN A 1 213 ? -22.281 -15.804 0.085 1.00 51.53 213 GLN A CA 1
ATOM 1769 C C . GLN A 1 213 ? -23.576 -16.261 -0.597 1.00 51.53 213 GLN A C 1
ATOM 1771 O O . GLN A 1 213 ? -24.257 -15.459 -1.236 1.00 51.53 213 GLN A O 1
ATOM 1776 N N . GLY A 1 214 ? -23.893 -17.558 -0.493 1.00 53.81 214 GLY A N 1
ATOM 1777 C CA . GLY A 1 214 ? -25.056 -18.198 -1.123 1.00 53.81 214 GLY A CA 1
ATOM 1778 C C . GLY A 1 214 ? -26.309 -17.310 -1.151 1.00 53.81 214 GLY A C 1
ATOM 1779 O O . GLY A 1 214 ? -26.662 -16.719 -0.135 1.00 53.81 214 GLY A O 1
ATOM 1780 N N . GLY A 1 215 ? -26.921 -17.200 -2.338 1.00 54.97 215 GLY A N 1
ATOM 1781 C CA . GLY A 1 215 ? -27.935 -16.233 -2.806 1.00 54.97 215 GLY A CA 1
ATOM 1782 C C . GLY A 1 215 ? -29.021 -15.717 -1.845 1.00 54.97 215 GLY A C 1
ATOM 1783 O O . GLY A 1 215 ? -30.205 -15.879 -2.123 1.00 54.97 215 GLY A O 1
ATOM 1784 N N . GLY A 1 216 ? -28.642 -15.044 -0.759 1.00 66.94 216 GLY A N 1
ATOM 1785 C CA . GLY A 1 216 ? -29.540 -14.469 0.247 1.00 66.94 216 GLY A CA 1
ATOM 1786 C C . GLY A 1 216 ? -29.653 -12.938 0.196 1.00 66.94 216 GLY A C 1
ATOM 1787 O O . GLY A 1 216 ? -28.984 -12.261 -0.583 1.00 66.94 216 GLY A O 1
ATOM 1788 N N . ARG A 1 217 ? -30.475 -12.360 1.088 1.00 65.06 217 ARG A N 1
ATOM 1789 C CA . ARG A 1 217 ? -30.654 -10.895 1.234 1.00 65.06 217 ARG A CA 1
ATOM 1790 C C . ARG A 1 217 ? -29.329 -10.138 1.415 1.00 65.06 217 ARG A C 1
ATOM 1792 O O . ARG A 1 217 ? -29.166 -9.052 0.869 1.00 65.06 217 ARG A O 1
ATOM 1799 N N . THR A 1 218 ? -28.360 -10.724 2.114 1.00 65.81 218 THR A N 1
ATOM 1800 C CA . THR A 1 218 ? -27.033 -10.131 2.343 1.00 65.81 218 THR A CA 1
ATOM 1801 C C . THR A 1 218 ? -26.260 -9.912 1.036 1.00 65.81 218 THR A C 1
ATOM 1803 O O . THR A 1 218 ? -25.696 -8.840 0.819 1.00 65.81 218 THR A O 1
ATOM 1806 N N . ALA A 1 219 ? -26.321 -10.873 0.111 1.00 65.75 219 ALA A N 1
ATOM 1807 C CA . ALA A 1 219 ? -25.706 -10.775 -1.212 1.00 65.75 219 ALA A CA 1
ATOM 1808 C C . ALA A 1 219 ? -26.287 -9.620 -2.053 1.00 65.75 219 ALA A C 1
ATOM 1810 O O . ALA A 1 219 ? -25.554 -8.963 -2.796 1.00 65.75 219 ALA A O 1
ATOM 1811 N N . ALA A 1 220 ? -27.586 -9.332 -1.914 1.00 69.25 220 ALA A N 1
ATOM 1812 C CA . ALA A 1 220 ? -28.224 -8.201 -2.587 1.00 69.25 220 ALA A CA 1
ATOM 1813 C C . ALA A 1 220 ? -27.720 -6.847 -2.051 1.00 69.25 220 ALA A C 1
ATOM 1815 O O . ALA A 1 220 ? -27.461 -5.936 -2.838 1.00 69.25 220 ALA A O 1
ATOM 1816 N N . HIS A 1 221 ? -27.509 -6.724 -0.735 1.00 75.19 221 HIS A N 1
ATOM 1817 C CA . HIS A 1 221 ? -26.953 -5.507 -0.131 1.00 75.19 221 HIS A CA 1
ATOM 1818 C C . HIS A 1 221 ? -25.510 -5.238 -0.576 1.00 75.19 221 HIS A C 1
ATOM 1820 O O . HIS A 1 221 ? -25.188 -4.101 -0.922 1.00 75.19 221 HIS A O 1
ATOM 1826 N N . PHE A 1 222 ? -24.662 -6.270 -0.633 1.00 70.44 222 PHE A N 1
ATOM 1827 C CA . PHE A 1 222 ? -23.283 -6.133 -1.116 1.00 70.44 222 PHE A CA 1
ATOM 1828 C C . PHE A 1 222 ? -23.216 -5.732 -2.594 1.00 70.44 222 PHE A C 1
ATOM 1830 O O . PHE A 1 222 ? -22.445 -4.839 -2.958 1.00 70.44 222 PHE A O 1
ATOM 1837 N N . ARG A 1 223 ? -24.080 -6.311 -3.438 1.00 71.38 223 ARG A N 1
ATOM 1838 C CA . ARG A 1 223 ? -24.184 -5.917 -4.849 1.00 71.38 223 ARG A CA 1
ATOM 1839 C C . ARG A 1 223 ? -24.600 -4.450 -4.992 1.00 71.38 223 ARG A C 1
ATOM 1841 O O . ARG A 1 223 ? -23.916 -3.695 -5.678 1.00 71.38 223 ARG A O 1
ATOM 1848 N N . ALA A 1 224 ? -25.645 -4.029 -4.278 1.00 76.62 224 ALA A N 1
ATOM 1849 C CA . ALA A 1 224 ? -26.107 -2.642 -4.292 1.00 76.62 224 ALA A CA 1
ATOM 1850 C C . ALA A 1 224 ? -25.037 -1.660 -3.778 1.00 76.62 224 ALA A C 1
ATOM 1852 O O . ALA A 1 224 ? -24.894 -0.560 -4.311 1.00 76.62 224 ALA A O 1
ATOM 1853 N N . ALA A 1 225 ? -24.255 -2.043 -2.762 1.00 75.62 225 ALA A N 1
ATOM 1854 C CA . ALA A 1 225 ? -23.135 -1.237 -2.278 1.00 75.62 225 ALA A CA 1
ATOM 1855 C C . ALA A 1 225 ? -22.038 -1.086 -3.346 1.00 75.62 225 ALA A C 1
ATOM 1857 O O . ALA A 1 225 ? -21.561 0.026 -3.579 1.00 75.62 225 ALA A O 1
ATOM 1858 N N . SER A 1 226 ? -21.676 -2.171 -4.040 1.00 76.62 226 SER A N 1
ATOM 1859 C CA . SER A 1 226 ? -20.695 -2.126 -5.132 1.00 76.62 226 SER A CA 1
ATOM 1860 C C . SER A 1 226 ? -21.161 -1.245 -6.296 1.00 76.62 226 SER A C 1
ATOM 1862 O O . SER A 1 226 ? -20.365 -0.471 -6.824 1.00 76.62 226 SER A O 1
ATOM 1864 N N . GLU A 1 227 ? -22.436 -1.326 -6.680 1.00 80.44 227 GLU A N 1
ATOM 1865 C CA . GLU A 1 227 ? -23.019 -0.485 -7.735 1.00 80.44 227 GLU A CA 1
ATOM 1866 C C . GLU A 1 227 ? -23.002 1.001 -7.357 1.00 80.44 227 GLU A C 1
ATOM 1868 O O . GLU A 1 227 ? -22.648 1.846 -8.179 1.00 80.44 227 GLU A O 1
ATOM 1873 N N . LYS A 1 228 ? -23.307 1.331 -6.095 1.00 82.06 228 LYS A N 1
ATOM 1874 C CA . LYS A 1 228 ? -23.239 2.710 -5.587 1.00 82.06 228 LYS A CA 1
ATOM 1875 C C . LYS A 1 228 ? -21.817 3.263 -5.589 1.00 82.06 228 LYS A C 1
ATOM 1877 O O . LYS A 1 228 ? -21.622 4.406 -5.993 1.00 82.06 228 LYS A O 1
ATOM 1882 N N . VAL A 1 229 ? -20.827 2.470 -5.173 1.00 78.12 229 VAL A N 1
ATOM 1883 C CA . VAL A 1 229 ? -19.412 2.875 -5.244 1.00 78.12 229 VAL A CA 1
ATOM 1884 C C . VAL A 1 229 ? -19.000 3.132 -6.691 1.00 78.12 229 VAL A C 1
ATOM 1886 O O . VAL A 1 229 ? -18.355 4.140 -6.971 1.00 78.12 229 VAL A O 1
ATOM 1889 N N . GLU A 1 230 ? -19.421 2.278 -7.624 1.00 79.12 230 GLU A N 1
ATOM 1890 C CA . GLU A 1 230 ? -19.138 2.469 -9.046 1.00 79.12 230 GLU A CA 1
ATOM 1891 C C . GLU A 1 230 ? -19.813 3.729 -9.613 1.00 79.12 230 GLU A C 1
ATOM 1893 O O . GLU A 1 230 ? -19.182 4.469 -10.370 1.00 79.12 230 GLU A O 1
ATOM 1898 N N . LEU A 1 231 ? -21.050 4.023 -9.205 1.00 80.81 231 LEU A N 1
ATOM 1899 C CA . LEU A 1 231 ? -21.760 5.247 -9.577 1.00 80.81 231 LEU A CA 1
ATOM 1900 C C . LEU A 1 231 ? -21.031 6.506 -9.076 1.00 80.81 231 LEU A C 1
ATOM 1902 O O . LEU A 1 231 ? -20.768 7.410 -9.867 1.00 80.81 231 LEU A O 1
ATOM 1906 N N . VAL A 1 232 ? -20.673 6.549 -7.788 1.00 79.19 232 VAL A N 1
ATOM 1907 C CA . VAL A 1 232 ? -19.969 7.688 -7.171 1.00 79.19 232 VAL A CA 1
ATOM 1908 C C . VAL A 1 232 ? -18.581 7.877 -7.785 1.00 79.19 232 VAL A C 1
ATOM 1910 O O . VAL A 1 232 ? -18.182 8.992 -8.110 1.00 79.19 232 VAL A O 1
ATOM 1913 N N . ALA A 1 233 ? -17.842 6.790 -8.014 1.00 73.62 233 ALA A N 1
ATOM 1914 C CA . ALA A 1 233 ? -16.532 6.870 -8.651 1.00 73.62 233 ALA A CA 1
ATOM 1915 C C . ALA A 1 233 ? -16.623 7.432 -10.084 1.00 73.62 233 ALA A C 1
ATOM 1917 O O . ALA A 1 233 ? -15.752 8.192 -10.512 1.00 73.62 233 ALA A O 1
ATOM 1918 N N . ARG A 1 234 ? -17.681 7.083 -10.833 1.00 73.31 234 ARG A N 1
ATOM 1919 C CA . ARG A 1 234 ? -17.931 7.610 -12.185 1.00 73.31 234 ARG A CA 1
ATOM 1920 C C . ARG A 1 234 ? -18.361 9.076 -12.184 1.00 73.31 234 ARG A C 1
ATOM 1922 O O . ARG A 1 234 ? -17.968 9.789 -13.101 1.00 73.31 234 ARG A O 1
ATOM 1929 N N . SER A 1 235 ? -19.139 9.523 -11.197 1.00 76.31 235 SER A N 1
ATOM 1930 C CA . SER A 1 235 ? -19.577 10.923 -11.123 1.00 76.31 235 SER A CA 1
ATOM 1931 C C . SER A 1 235 ? -18.441 11.872 -10.741 1.00 76.31 235 SER A C 1
ATOM 1933 O O . SER A 1 235 ? -18.378 12.978 -11.267 1.00 76.31 235 SER A O 1
ATOM 1935 N N . ILE A 1 236 ? -17.530 11.438 -9.863 1.00 66.62 236 ILE A N 1
ATOM 1936 C CA . ILE A 1 236 ? -16.387 12.252 -9.425 1.00 66.62 236 ILE A CA 1
ATOM 1937 C C . ILE A 1 236 ? -15.277 12.271 -10.485 1.00 66.62 236 ILE A C 1
ATOM 1939 O O . ILE A 1 236 ? -14.658 13.308 -10.709 1.00 66.62 236 ILE A O 1
ATOM 1943 N N . TYR A 1 237 ? -15.030 11.141 -11.158 1.00 65.94 237 TYR A N 1
ATOM 1944 C CA . TYR A 1 237 ? -13.989 11.025 -12.181 1.00 65.94 237 TYR A CA 1
ATOM 1945 C C . TYR A 1 237 ? -14.570 10.406 -13.473 1.00 65.94 237 TYR A C 1
ATOM 1947 O O . TYR A 1 237 ? -14.532 9.177 -13.670 1.00 65.94 237 TYR A O 1
ATOM 1955 N N . PRO A 1 238 ? -15.124 11.242 -14.376 1.00 59.75 238 PRO A N 1
ATOM 1956 C CA . PRO A 1 238 ? -15.849 10.785 -15.564 1.00 59.75 238 PRO A CA 1
ATOM 1957 C C . PRO A 1 238 ? -14.936 10.201 -16.651 1.00 59.75 238 PRO A C 1
ATOM 1959 O O . PRO A 1 238 ? -15.421 9.612 -17.615 1.00 59.75 238 PRO A O 1
ATOM 1962 N N . THR A 1 239 ? -13.614 10.321 -16.504 1.00 57.78 239 THR A N 1
ATOM 1963 C CA . THR A 1 239 ? -12.633 9.890 -17.503 1.00 57.78 239 THR A CA 1
ATOM 1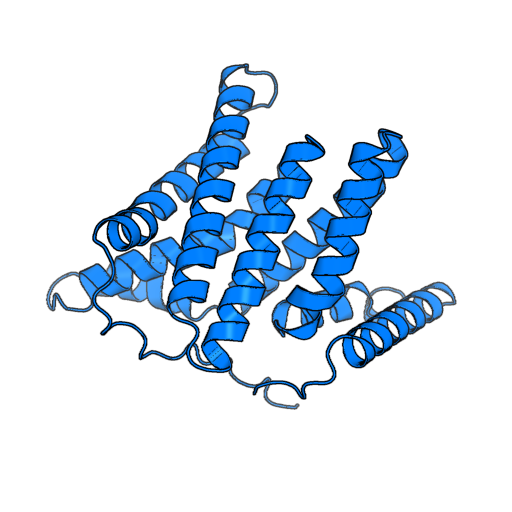964 C C . THR A 1 239 ? -12.765 8.389 -17.792 1.00 57.78 239 THR A C 1
ATOM 1966 O O . THR A 1 239 ? -12.613 7.579 -16.870 1.00 57.78 239 THR A O 1
ATOM 1969 N N . PRO A 1 240 ? -13.052 7.970 -19.039 1.00 52.25 240 PRO A N 1
ATOM 1970 C CA . PRO A 1 240 ? -13.124 6.556 -19.382 1.00 52.25 240 PRO A CA 1
ATOM 1971 C C . PRO A 1 240 ? -11.778 5.886 -19.104 1.00 52.25 240 PRO A C 1
ATOM 1973 O O . PRO A 1 240 ? -10.726 6.524 -19.139 1.00 52.25 240 PRO A O 1
ATOM 1976 N N . TYR A 1 241 ? -11.845 4.606 -18.755 1.00 55.16 241 TYR A N 1
ATOM 1977 C CA . TYR A 1 241 ? -10.700 3.799 -18.354 1.00 55.16 241 TYR A CA 1
ATOM 1978 C C . TYR A 1 241 ? -9.538 3.972 -19.342 1.00 55.16 241 TYR A C 1
ATOM 1980 O O . TYR A 1 241 ? -9.703 3.721 -20.534 1.00 55.16 241 TYR A O 1
ATOM 1988 N N . VAL A 1 242 ? -8.383 4.429 -18.847 1.00 49.44 242 VAL A N 1
ATOM 1989 C CA . VAL A 1 242 ? -7.153 4.463 -19.642 1.00 49.44 242 VAL A CA 1
ATOM 1990 C C . VAL A 1 242 ? -6.679 3.014 -19.742 1.00 49.44 242 VAL A C 1
ATOM 1992 O O . VAL A 1 242 ? -6.085 2.492 -18.800 1.00 49.44 242 VAL A O 1
ATOM 1995 N N . TYR A 1 243 ? -7.052 2.351 -20.834 1.00 47.66 243 TYR A N 1
ATOM 1996 C CA . TYR A 1 243 ? -6.500 1.068 -21.259 1.00 47.66 243 TYR A CA 1
ATOM 1997 C C . TYR A 1 243 ? -5.481 1.314 -22.366 1.00 47.66 243 TYR A C 1
ATOM 1999 O O . TYR A 1 243 ? -5.819 2.073 -23.304 1.00 47.66 243 TYR A O 1
#

Organism: NCBI:txid1144522

Secondary structure (DSSP, 8-state):
----------S----S---HHHHHHHHHHHHHHHHHHHHHHHS-TTSHHHHHHHHHHHHHHHHHHHHHHHHHHHH-SSHHHHHHHHHHHHHHHHHHHHHHTT---HHHHHHHHHHHHHHHHHHHHHHHTT-TTT-HHHHHHHHHHHH-HHHHHHHHHHHHHHHHHHHHHHHHH--HHHHHHHHHHHHHIIIIIHHH-HHHHHHHHHHT-GGGS-SSHHHHHHHHHHHHHHHHHHHH--PPP--